Protein AF-A0A2W4EA64-F1 (afdb_monomer_lite)

Sequence (191 aa):
MKIAPAFAASLAVLCLIFSVATSPVVAGDKAIEGYPLTTTIWPLAPIPTCWDMQVQAFNGYAAQREIVRKAVAETWEAASLIRFAGWGACTGKKNEGLTIVVNSDGPATYGLGTQLRNLSPGMRLNFEFTKWSESCQQTKDECIRKIAVHEFGHALGFAHEQNRATPLREHATTIRTRNASMAIYMSARGI

Structure (mmCIF, N/CA/C/O backbone):
data_AF-A0A2W4EA64-F1
#
_entry.id   AF-A0A2W4EA64-F1
#
loop_
_atom_site.group_PDB
_atom_site.id
_atom_site.type_symbol
_atom_site.label_atom_id
_atom_site.label_alt_id
_atom_site.label_comp_id
_atom_site.label_asym_id
_atom_site.label_entity_id
_atom_site.label_seq_id
_atom_site.pdbx_PDB_ins_code
_atom_site.Cartn_x
_atom_site.Cartn_y
_atom_site.Cartn_z
_atom_site.occupancy
_atom_site.B_iso_or_equiv
_atom_site.auth_seq_id
_atom_site.auth_comp_id
_atom_site.auth_asym_id
_atom_site.auth_atom_id
_atom_site.pdbx_PDB_model_num
ATOM 1 N N . MET A 1 1 ? -18.917 -23.403 -90.291 1.00 38.16 1 MET A N 1
ATOM 2 C CA . MET A 1 1 ? -17.811 -23.466 -91.270 1.00 38.16 1 MET A CA 1
ATOM 3 C C . MET A 1 1 ? -16.616 -22.738 -90.671 1.00 38.16 1 MET A C 1
ATOM 5 O O . MET A 1 1 ? -16.826 -21.708 -90.050 1.00 38.16 1 MET A O 1
ATOM 9 N N . LYS A 1 2 ? -15.436 -23.369 -90.768 1.00 42.56 2 LYS A N 1
ATOM 10 C CA . LYS A 1 2 ? -14.076 -22.967 -90.336 1.00 42.56 2 LYS A CA 1
ATOM 11 C C . LYS A 1 2 ? -13.833 -21.447 -90.532 1.00 42.56 2 LYS A C 1
ATOM 13 O O . LYS A 1 2 ? -14.443 -20.887 -91.431 1.00 42.56 2 LYS A O 1
ATOM 18 N N . ILE A 1 3 ? -12.967 -20.715 -89.823 1.00 39.75 3 ILE A N 1
ATOM 19 C CA . ILE A 1 3 ? -11.536 -20.933 -89.533 1.00 39.75 3 ILE A CA 1
ATOM 20 C C . ILE A 1 3 ? -11.091 -19.816 -88.544 1.00 39.75 3 ILE A C 1
ATOM 22 O O . ILE A 1 3 ? -11.458 -18.662 -88.744 1.00 39.75 3 ILE A O 1
ATOM 26 N N . ALA A 1 4 ? -10.295 -20.133 -87.516 1.00 44.81 4 ALA A N 1
ATOM 27 C CA . ALA A 1 4 ? -9.303 -19.201 -86.927 1.00 44.81 4 ALA A CA 1
ATOM 28 C C . ALA A 1 4 ? -8.015 -19.248 -87.803 1.00 44.81 4 ALA A C 1
ATOM 30 O O . ALA A 1 4 ? -8.011 -20.098 -88.700 1.00 44.81 4 ALA A O 1
ATOM 31 N N . PRO A 1 5 ? -6.902 -18.495 -87.592 1.00 60.66 5 PRO A N 1
ATOM 32 C CA . PRO A 1 5 ? -6.495 -17.640 -86.454 1.00 60.66 5 PRO A CA 1
ATOM 33 C C . PRO A 1 5 ? -5.734 -16.341 -86.867 1.00 60.66 5 PRO A C 1
ATOM 35 O O . PRO A 1 5 ? -5.545 -16.096 -88.051 1.00 60.66 5 PRO A O 1
ATOM 38 N N . ALA A 1 6 ? -5.243 -15.534 -85.912 1.00 43.69 6 ALA A N 1
ATOM 39 C CA . ALA A 1 6 ? -3.880 -14.957 -85.941 1.00 43.69 6 ALA A CA 1
ATOM 40 C C . ALA A 1 6 ? -3.585 -14.077 -84.709 1.00 43.69 6 ALA A C 1
ATOM 42 O O . ALA A 1 6 ? -4.410 -13.292 -84.255 1.00 43.69 6 ALA A O 1
ATOM 43 N N . PHE A 1 7 ? -2.368 -14.253 -84.201 1.00 50.44 7 PHE A N 1
ATOM 44 C CA . PHE A 1 7 ? -1.727 -13.614 -83.055 1.00 50.44 7 PHE A CA 1
ATOM 45 C C . PHE A 1 7 ? -1.247 -12.180 -83.349 1.00 50.44 7 PHE A C 1
ATOM 47 O O . PHE A 1 7 ? -0.748 -11.929 -84.440 1.00 50.44 7 PHE A O 1
ATOM 54 N N . ALA A 1 8 ? -1.255 -11.306 -82.335 1.00 46.94 8 ALA A N 1
ATOM 55 C CA . ALA A 1 8 ? -0.273 -10.224 -82.132 1.00 46.94 8 ALA A CA 1
ATOM 56 C C . ALA A 1 8 ? -0.422 -9.707 -80.682 1.00 46.94 8 ALA A C 1
ATOM 58 O O . ALA A 1 8 ? -1.484 -9.238 -80.296 1.00 46.94 8 ALA A O 1
ATOM 59 N N . ALA A 1 9 ? 0.492 -10.059 -79.778 1.00 45.94 9 ALA A N 1
ATOM 60 C CA . ALA A 1 9 ? 1.698 -9.299 -79.424 1.00 45.94 9 ALA A CA 1
ATOM 61 C C . ALA A 1 9 ? 1.457 -8.273 -78.294 1.00 45.94 9 ALA A C 1
ATOM 63 O O . ALA A 1 9 ? 0.908 -7.197 -78.494 1.00 45.94 9 ALA A O 1
ATOM 64 N N . SER A 1 10 ? 1.900 -8.678 -77.099 1.00 52.28 10 SER A N 1
ATOM 65 C CA . SER A 1 10 ? 2.361 -7.889 -75.951 1.00 52.28 10 SER A CA 1
ATOM 66 C C . SER A 1 10 ? 2.469 -6.371 -76.114 1.00 52.28 10 SER A C 1
ATOM 68 O O . SER A 1 10 ? 3.261 -5.890 -76.918 1.00 52.28 10 SER A O 1
ATOM 70 N N . LEU A 1 11 ? 1.889 -5.648 -75.152 1.00 49.03 11 LEU A N 1
ATOM 71 C CA . LEU A 1 11 ? 2.598 -4.566 -74.469 1.00 49.03 11 LEU A CA 1
ATOM 72 C C . LEU A 1 11 ? 2.116 -4.501 -73.011 1.00 49.03 11 LEU A C 1
ATOM 74 O O . LEU A 1 11 ? 1.078 -3.927 -72.691 1.00 49.03 11 LEU A O 1
ATOM 78 N N . ALA A 1 12 ? 2.859 -5.157 -72.119 1.00 49.28 12 ALA A N 1
ATOM 79 C CA . ALA A 1 12 ? 2.704 -4.962 -70.687 1.00 49.28 12 ALA A CA 1
ATOM 80 C C . ALA A 1 12 ? 3.161 -3.535 -70.358 1.00 49.28 12 ALA A C 1
ATOM 82 O O . ALA A 1 12 ? 4.348 -3.220 -70.439 1.00 49.28 12 ALA A O 1
ATOM 83 N N . VAL A 1 13 ? 2.217 -2.662 -70.011 1.00 55.44 13 VAL A N 1
ATOM 84 C CA . VAL A 1 13 ? 2.530 -1.359 -69.423 1.00 55.44 13 VAL A CA 1
ATOM 85 C C . VAL A 1 13 ? 3.020 -1.622 -68.003 1.00 55.44 13 VAL A C 1
ATOM 87 O O . VAL A 1 13 ? 2.240 -1.840 -67.078 1.00 55.44 13 VAL A O 1
ATOM 90 N N . LEU A 1 14 ? 4.344 -1.653 -67.853 1.00 51.78 14 LEU A N 1
ATOM 91 C CA . LEU A 1 14 ? 5.035 -1.656 -66.573 1.00 51.78 14 LEU A CA 1
ATOM 92 C C . LEU A 1 14 ? 4.837 -0.276 -65.928 1.00 51.78 14 LEU A C 1
ATOM 94 O O . LEU A 1 14 ? 5.661 0.624 -66.075 1.00 51.78 14 LEU A O 1
ATOM 98 N N . CYS A 1 15 ? 3.711 -0.081 -65.245 1.00 47.22 15 CYS A N 1
ATOM 99 C CA . CYS A 1 15 ? 3.539 1.073 -64.378 1.00 47.22 15 CYS A CA 1
ATOM 100 C C . CYS A 1 15 ? 4.398 0.823 -63.132 1.00 47.22 15 CYS A C 1
ATOM 102 O O . CYS A 1 15 ? 3.997 0.093 -62.226 1.00 47.22 15 CYS A O 1
ATOM 104 N N . LEU A 1 16 ? 5.615 1.376 -63.126 1.00 49.91 16 LEU A N 1
ATOM 105 C CA . LEU A 1 16 ? 6.473 1.468 -61.948 1.00 49.91 16 LEU A CA 1
ATOM 106 C C . LEU A 1 16 ? 5.746 2.301 -60.887 1.00 49.91 16 LEU A C 1
ATOM 108 O O . LEU A 1 16 ? 5.900 3.517 -60.799 1.00 49.91 16 LEU A O 1
ATOM 112 N N . ILE A 1 17 ? 4.932 1.633 -60.077 1.00 58.31 17 ILE A N 1
ATOM 113 C CA . ILE A 1 17 ? 4.555 2.123 -58.761 1.00 58.31 17 ILE A CA 1
ATOM 114 C C . ILE A 1 17 ? 5.846 2.216 -57.947 1.00 58.31 17 ILE A C 1
ATOM 116 O O . ILE A 1 17 ? 6.344 1.221 -57.422 1.00 58.31 17 ILE A O 1
ATOM 120 N N . PHE A 1 18 ? 6.416 3.420 -57.865 1.00 49.09 18 PHE A N 1
ATOM 121 C CA . PHE A 1 18 ? 7.337 3.767 -56.790 1.00 49.09 18 PHE A CA 1
ATOM 122 C C . PHE A 1 18 ? 6.552 3.641 -55.486 1.00 49.09 18 PHE A C 1
ATOM 124 O O . PHE A 1 18 ? 5.891 4.573 -55.032 1.00 49.09 18 PHE A O 1
ATOM 131 N N . SER A 1 1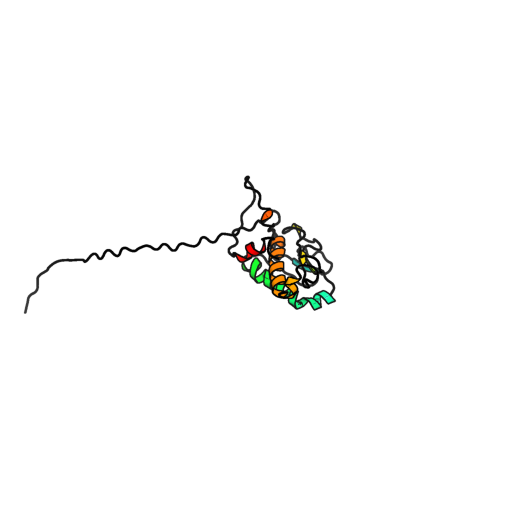9 ? 6.584 2.444 -54.907 1.00 53.75 19 SER A N 1
ATOM 132 C CA . SER A 1 19 ? 6.176 2.217 -53.535 1.00 53.75 19 SER A CA 1
ATOM 133 C C . SER A 1 19 ? 7.173 2.978 -52.673 1.00 53.75 19 SER A C 1
ATOM 135 O O . SER A 1 19 ? 8.246 2.468 -52.353 1.00 53.75 19 SER A O 1
ATOM 137 N N . VAL A 1 20 ? 6.854 4.227 -52.328 1.00 56.50 20 VAL A N 1
ATOM 138 C CA . VAL A 1 20 ? 7.488 4.877 -51.185 1.00 56.50 20 VAL A CA 1
ATOM 139 C C . VAL A 1 20 ? 7.084 4.026 -49.993 1.00 56.50 20 VAL A C 1
ATOM 141 O O . VAL A 1 20 ? 5.971 4.128 -49.485 1.00 56.50 20 VAL A O 1
ATOM 144 N N . ALA A 1 21 ? 7.965 3.107 -49.607 1.00 56.28 21 ALA A N 1
ATOM 145 C CA . ALA A 1 21 ? 7.867 2.417 -48.342 1.00 56.28 21 ALA A CA 1
ATOM 146 C C . ALA A 1 21 ? 8.021 3.488 -47.261 1.00 56.28 21 ALA A C 1
ATOM 148 O O . ALA A 1 21 ? 9.126 3.823 -46.839 1.00 56.28 21 ALA A O 1
ATOM 149 N N . THR A 1 22 ? 6.904 4.072 -46.834 1.00 56.94 22 THR A N 1
ATOM 150 C CA . THR A 1 22 ? 6.845 4.737 -45.544 1.00 56.94 22 THR A CA 1
ATOM 151 C C . THR A 1 22 ? 6.976 3.626 -44.518 1.00 56.94 22 THR A C 1
ATOM 153 O O . THR A 1 22 ? 5.987 3.010 -44.120 1.00 56.94 22 THR A O 1
ATOM 156 N N . SER A 1 23 ? 8.213 3.307 -44.142 1.00 58.19 23 SER A N 1
ATOM 157 C CA . SER A 1 23 ? 8.457 2.532 -42.936 1.00 58.19 23 SER A CA 1
ATOM 158 C C . SER A 1 23 ? 7.702 3.238 -41.813 1.00 58.19 23 SER A C 1
ATOM 160 O O . SER A 1 23 ? 7.928 4.439 -41.621 1.00 58.19 23 SER A O 1
ATOM 162 N N . PRO A 1 24 ? 6.793 2.568 -41.086 1.00 51.06 24 PRO A N 1
ATOM 163 C CA . PRO A 1 24 ? 6.289 3.155 -39.866 1.00 51.06 24 PRO A CA 1
ATOM 164 C C . PRO A 1 24 ? 7.516 3.391 -38.989 1.00 51.06 24 PRO A C 1
ATOM 166 O O . PRO A 1 24 ? 8.241 2.453 -38.650 1.00 51.06 24 PRO A O 1
ATOM 169 N N . VAL A 1 25 ? 7.788 4.656 -38.671 1.00 49.72 25 VAL A N 1
ATOM 170 C CA . VAL A 1 25 ? 8.651 4.986 -37.544 1.00 49.72 25 VAL A CA 1
ATOM 171 C C . VAL A 1 25 ? 7.914 4.414 -36.344 1.00 49.72 25 VAL A C 1
ATOM 173 O O . VAL A 1 25 ? 6.981 5.023 -35.827 1.00 49.72 25 VAL A O 1
ATOM 176 N N . VAL A 1 26 ? 8.270 3.188 -35.959 1.00 50.09 26 VAL A N 1
ATOM 177 C CA . VAL A 1 26 ? 7.932 2.658 -34.647 1.00 50.09 26 VAL A CA 1
ATOM 178 C C . VAL A 1 26 ? 8.610 3.627 -33.699 1.00 50.09 26 VAL A C 1
ATOM 180 O O . VAL A 1 26 ? 9.834 3.610 -33.563 1.00 50.09 26 VAL A O 1
ATOM 183 N N . ALA A 1 27 ? 7.826 4.553 -33.144 1.00 45.66 27 ALA A N 1
ATOM 184 C CA . ALA A 1 27 ? 8.251 5.360 -32.024 1.00 45.66 27 ALA A CA 1
ATOM 185 C C . ALA A 1 27 ? 8.786 4.362 -31.003 1.00 45.66 27 ALA A C 1
ATOM 187 O O . ALA A 1 27 ? 8.039 3.533 -30.486 1.00 45.66 27 ALA A O 1
ATOM 188 N N . GLY A 1 28 ? 10.107 4.341 -30.835 1.00 35.72 28 GLY A N 1
ATOM 189 C CA . GLY A 1 28 ? 10.726 3.487 -29.849 1.00 35.72 28 GLY A CA 1
ATOM 190 C C . GLY A 1 28 ? 10.153 3.914 -28.516 1.00 35.72 28 GLY A C 1
ATOM 191 O O . GLY A 1 28 ? 10.457 5.018 -28.059 1.00 35.72 28 GLY A O 1
ATOM 192 N N . ASP A 1 29 ? 9.313 3.065 -27.927 1.00 41.12 29 ASP A N 1
ATOM 193 C CA . ASP A 1 29 ? 8.952 3.177 -26.527 1.00 41.12 29 ASP A CA 1
ATOM 194 C C . ASP A 1 29 ? 10.267 3.376 -25.782 1.00 41.12 29 ASP A C 1
ATOM 196 O O . ASP A 1 29 ? 11.138 2.496 -25.765 1.00 41.12 29 ASP A O 1
ATOM 200 N N . LYS A 1 30 ? 10.456 4.573 -25.224 1.00 37.56 30 LYS A N 1
ATOM 201 C CA . LYS A 1 30 ? 11.470 4.795 -24.205 1.00 37.56 30 LYS A CA 1
ATOM 202 C C . LYS A 1 30 ? 11.085 3.824 -23.100 1.00 37.56 30 LYS A C 1
ATOM 204 O O . LYS A 1 30 ? 10.180 4.111 -22.324 1.00 37.56 30 LYS A O 1
ATOM 209 N N . ALA A 1 31 ? 11.702 2.645 -23.092 1.00 37.97 31 ALA A N 1
ATOM 210 C CA . ALA A 1 31 ? 11.589 1.715 -21.990 1.00 37.97 31 ALA A CA 1
ATOM 211 C C . ALA A 1 31 ? 12.082 2.488 -20.771 1.00 37.97 31 ALA A C 1
ATOM 213 O O . ALA A 1 31 ? 13.274 2.762 -20.647 1.00 37.97 31 ALA A O 1
ATOM 214 N N . ILE A 1 32 ? 11.149 2.948 -19.945 1.00 48.78 32 ILE A N 1
ATOM 215 C CA . ILE A 1 32 ? 11.499 3.523 -18.662 1.00 48.78 32 ILE A CA 1
ATOM 216 C C . ILE A 1 32 ? 11.776 2.302 -17.784 1.00 48.78 32 ILE A C 1
ATOM 218 O O . ILE A 1 32 ? 10.881 1.525 -17.434 1.00 48.78 32 ILE A O 1
ATOM 222 N N . GLU A 1 33 ? 13.063 2.037 -17.605 1.00 53.38 33 GLU A N 1
ATOM 223 C CA . GLU A 1 33 ? 13.572 0.890 -16.867 1.00 53.38 33 GLU A CA 1
ATOM 224 C C . GLU A 1 33 ? 13.279 1.092 -15.377 1.00 53.38 33 GLU A C 1
ATOM 226 O O . GLU A 1 33 ? 13.449 2.188 -14.859 1.00 53.38 33 GLU A O 1
ATOM 231 N N . GLY A 1 34 ? 12.798 0.054 -14.692 1.00 58.38 34 GLY A N 1
ATOM 232 C CA . GLY A 1 34 ? 12.778 0.044 -13.228 1.00 58.38 34 GLY A CA 1
ATOM 233 C C . GLY A 1 34 ? 14.092 -0.533 -12.701 1.00 58.38 34 GLY A C 1
ATOM 234 O O . GLY A 1 34 ? 14.686 -1.382 -13.370 1.00 58.38 34 GLY A O 1
ATOM 235 N N . TYR A 1 35 ? 14.528 -0.120 -11.506 1.00 68.62 35 TYR A N 1
ATOM 236 C CA . TYR A 1 35 ? 15.767 -0.601 -10.879 1.00 68.62 35 TYR A CA 1
ATOM 237 C C . TYR A 1 35 ? 15.488 -1.583 -9.722 1.00 68.62 35 TYR A C 1
ATOM 239 O O . TYR A 1 35 ? 15.466 -1.174 -8.558 1.00 68.62 35 TYR A O 1
ATOM 247 N N . PRO A 1 36 ? 15.218 -2.874 -10.004 1.00 74.38 36 PRO A N 1
ATOM 248 C CA . PRO A 1 36 ? 14.973 -3.863 -8.965 1.00 74.38 36 PRO A CA 1
ATOM 249 C C . PRO A 1 36 ? 16.277 -4.300 -8.289 1.00 74.38 36 PRO A C 1
ATOM 251 O O . PRO A 1 36 ? 17.233 -4.715 -8.948 1.00 74.38 36 PRO A O 1
ATOM 254 N N . LEU A 1 37 ? 16.293 -4.307 -6.957 1.00 76.00 37 LEU A N 1
ATOM 255 C CA . LEU A 1 37 ? 17.309 -4.998 -6.175 1.00 76.00 37 LEU A CA 1
ATOM 256 C C . LEU A 1 37 ? 17.009 -6.503 -6.197 1.00 76.00 37 LEU A C 1
ATOM 258 O O . LEU A 1 37 ? 16.242 -7.023 -5.383 1.00 76.00 37 LEU A O 1
ATOM 262 N N . THR A 1 38 ? 17.616 -7.207 -7.152 1.00 77.38 38 THR A N 1
ATOM 263 C CA . THR A 1 38 ? 17.322 -8.616 -7.467 1.00 77.38 38 THR A CA 1
ATOM 264 C C . THR A 1 38 ? 17.519 -9.581 -6.295 1.00 77.38 38 THR A C 1
ATOM 266 O O . THR A 1 38 ? 16.870 -10.623 -6.247 1.00 77.38 38 THR A O 1
ATOM 269 N N . THR A 1 39 ? 18.347 -9.226 -5.309 1.00 81.00 39 THR A N 1
ATOM 270 C CA . THR A 1 39 ? 18.578 -10.017 -4.087 1.00 81.00 39 THR A CA 1
ATOM 271 C C . THR A 1 39 ? 17.418 -9.972 -3.092 1.00 81.00 39 THR A C 1
ATOM 273 O O . THR A 1 39 ? 17.395 -10.752 -2.144 1.00 81.00 39 THR A O 1
ATOM 276 N N . THR A 1 40 ? 16.447 -9.080 -3.298 1.00 85.56 40 THR A N 1
ATOM 277 C CA . THR A 1 40 ? 15.304 -8.878 -2.393 1.00 85.56 40 THR A CA 1
ATOM 278 C C . THR A 1 40 ? 13.972 -9.305 -2.998 1.00 85.56 40 THR A C 1
ATOM 280 O O . THR A 1 40 ? 12.918 -9.030 -2.436 1.00 85.56 40 THR A O 1
ATOM 283 N N . ILE A 1 41 ? 13.975 -9.991 -4.139 1.00 87.88 41 ILE A N 1
ATOM 284 C CA . ILE A 1 41 ? 12.732 -10.426 -4.783 1.00 87.88 41 ILE A CA 1
ATOM 285 C C . ILE A 1 41 ? 12.008 -11.442 -3.891 1.00 87.88 41 ILE A C 1
ATOM 287 O O . ILE A 1 41 ? 12.615 -12.363 -3.342 1.00 87.88 41 ILE A O 1
ATOM 291 N N . TRP A 1 42 ? 10.690 -11.287 -3.758 1.00 90.38 42 TRP A N 1
ATOM 292 C CA . TRP A 1 42 ? 9.858 -12.236 -3.026 1.00 90.38 42 TRP A CA 1
ATOM 293 C C . TRP A 1 42 ? 9.883 -13.617 -3.694 1.00 90.38 42 TRP A C 1
ATOM 295 O O . TRP A 1 42 ? 9.506 -13.730 -4.860 1.00 90.38 42 TRP A O 1
ATOM 305 N N . PRO A 1 43 ? 10.277 -14.683 -2.972 1.00 85.00 43 PRO A N 1
ATOM 306 C CA . PRO A 1 43 ? 10.354 -16.026 -3.545 1.00 85.00 43 PRO A CA 1
ATOM 307 C C . PRO A 1 43 ? 8.982 -16.708 -3.668 1.00 85.00 43 PRO A C 1
ATOM 309 O O . PRO A 1 43 ? 8.865 -17.730 -4.337 1.00 85.00 43 PRO A O 1
ATOM 312 N N . LEU A 1 44 ? 7.956 -16.183 -2.989 1.00 69.62 44 LEU A N 1
ATOM 313 C CA . LEU A 1 44 ? 6.632 -16.789 -2.854 1.00 69.62 44 LEU A CA 1
ATOM 314 C C . LEU A 1 44 ? 5.541 -15.751 -3.135 1.00 69.62 44 LEU A C 1
ATOM 316 O O . LEU A 1 44 ? 5.623 -14.615 -2.668 1.00 69.62 44 LEU A O 1
ATOM 320 N N . ALA A 1 45 ? 4.504 -16.187 -3.850 1.00 76.38 45 ALA A N 1
ATOM 321 C CA . ALA A 1 45 ? 3.239 -15.484 -4.015 1.00 76.38 45 ALA A CA 1
ATOM 322 C C . ALA A 1 45 ? 2.088 -16.409 -3.561 1.00 76.38 45 ALA A C 1
ATOM 324 O O . ALA A 1 45 ? 2.146 -17.612 -3.825 1.00 76.38 45 ALA A O 1
ATOM 325 N N . PRO A 1 46 ? 1.042 -15.877 -2.905 1.00 92.25 46 PRO A N 1
ATOM 326 C CA . PRO A 1 46 ? 0.836 -14.460 -2.617 1.00 92.25 46 PRO A CA 1
ATOM 327 C C . PRO A 1 46 ? 1.707 -13.942 -1.458 1.00 92.25 46 PRO A C 1
ATOM 329 O O . PRO A 1 46 ? 1.968 -14.665 -0.502 1.00 92.25 46 PRO A O 1
ATOM 332 N N . ILE A 1 47 ? 2.124 -12.677 -1.534 1.00 95.88 47 ILE A N 1
ATOM 333 C CA . ILE A 1 47 ? 2.791 -11.945 -0.451 1.00 95.88 47 ILE A CA 1
ATOM 334 C C . ILE A 1 47 ? 1.719 -11.591 0.592 1.00 95.88 47 ILE A C 1
ATOM 336 O O . ILE A 1 47 ? 0.786 -10.838 0.274 1.00 95.88 47 ILE A O 1
ATOM 340 N N . PRO A 1 48 ? 1.799 -12.109 1.831 1.00 96.06 48 PRO A N 1
ATOM 341 C CA . PRO A 1 48 ? 0.853 -11.736 2.874 1.00 96.06 48 PRO A CA 1
ATOM 342 C C . PRO A 1 48 ? 0.915 -10.234 3.150 1.00 96.06 48 PRO A C 1
ATOM 344 O O . PRO A 1 48 ? 1.991 -9.651 3.216 1.00 96.06 48 PRO A O 1
ATOM 347 N N . THR A 1 49 ? -0.238 -9.598 3.293 1.00 96.81 49 THR A N 1
ATOM 348 C CA . THR A 1 49 ? -0.373 -8.156 3.498 1.00 96.81 49 THR A CA 1
ATOM 349 C C . THR A 1 49 ? -1.468 -7.896 4.512 1.00 96.81 49 THR A C 1
ATOM 351 O O . THR A 1 49 ? -2.557 -8.463 4.409 1.00 96.81 49 THR A O 1
ATOM 354 N N . CYS A 1 50 ? -1.203 -7.037 5.489 1.00 97.56 50 CYS A N 1
ATOM 355 C CA . CYS A 1 50 ? -2.211 -6.626 6.458 1.00 97.56 50 CYS A CA 1
ATOM 356 C C . CYS A 1 50 ? -2.038 -5.168 6.881 1.00 97.56 50 CYS A C 1
ATOM 358 O O . CYS A 1 50 ? -0.983 -4.560 6.692 1.00 97.56 50 CYS A O 1
ATOM 360 N N . TRP A 1 51 ? -3.104 -4.628 7.463 1.00 97.88 51 TRP A N 1
ATOM 361 C CA . TRP A 1 51 ? -3.177 -3.267 7.973 1.00 97.88 51 TRP A CA 1
ATOM 362 C C . TRP A 1 51 ? -2.982 -3.257 9.487 1.00 97.88 51 TRP A C 1
ATOM 364 O O . TRP A 1 51 ? -3.786 -3.838 10.219 1.00 97.88 51 TRP A O 1
ATOM 374 N N . ASP A 1 52 ? -1.933 -2.591 9.952 1.00 96.31 52 ASP A N 1
ATOM 375 C CA . ASP A 1 52 ? -1.660 -2.382 11.371 1.00 96.31 52 ASP A CA 1
ATOM 376 C C . ASP A 1 52 ? -2.215 -1.017 11.788 1.00 96.31 52 ASP A C 1
ATOM 378 O O . ASP A 1 52 ? -1.599 0.036 11.617 1.00 96.31 52 ASP A O 1
ATOM 382 N N . MET A 1 53 ? -3.474 -1.029 12.221 1.00 94.94 53 MET A N 1
ATOM 383 C CA . MET A 1 53 ? -4.214 0.155 12.646 1.00 94.94 53 MET A CA 1
ATOM 384 C C . MET A 1 53 ? -5.339 -0.235 13.606 1.00 94.94 53 MET A C 1
ATOM 386 O O . MET A 1 53 ? -5.827 -1.367 13.597 1.00 94.94 53 MET A O 1
ATOM 390 N N . GLN A 1 54 ? -5.787 0.722 14.418 1.00 95.38 54 GLN A N 1
ATOM 391 C CA . GLN A 1 54 ? -6.920 0.523 15.323 1.00 95.38 54 GLN A CA 1
ATOM 392 C C . GLN A 1 54 ? -8.205 0.196 14.550 1.00 95.38 54 GLN A C 1
ATOM 394 O O . GLN A 1 54 ? -8.414 0.694 13.444 1.00 95.38 54 GLN A O 1
ATOM 399 N N . VAL A 1 55 ? -9.101 -0.593 15.154 1.00 94.62 55 VAL A N 1
ATOM 400 C CA . VAL A 1 55 ? -10.345 -1.075 14.519 1.00 94.62 55 VAL A CA 1
ATOM 401 C C . VAL A 1 55 ? -11.208 0.073 13.987 1.00 94.62 55 VAL A C 1
ATOM 403 O O . VAL A 1 55 ? -11.778 -0.033 12.906 1.00 94.62 55 VAL A O 1
ATOM 406 N N . GLN A 1 56 ? -11.279 1.191 14.708 1.00 96.75 56 GLN A N 1
ATOM 407 C CA . GLN A 1 56 ? -12.035 2.373 14.296 1.00 96.75 56 GLN A CA 1
ATOM 408 C C . GLN A 1 56 ? -11.465 2.976 13.007 1.00 96.75 56 GLN A C 1
ATOM 410 O O . GLN A 1 56 ? -12.219 3.224 12.069 1.00 96.75 56 GLN A O 1
ATOM 415 N N . ALA A 1 57 ? -10.142 3.148 12.929 1.00 96.50 57 ALA A N 1
ATOM 416 C CA . ALA A 1 57 ? -9.464 3.627 11.725 1.00 96.50 57 ALA A CA 1
ATOM 417 C C . ALA A 1 57 ? -9.585 2.613 10.576 1.00 96.50 57 ALA A C 1
ATOM 419 O O . ALA A 1 57 ? -9.871 2.991 9.440 1.00 96.50 57 ALA A O 1
ATOM 420 N N . PHE A 1 58 ? -9.459 1.315 10.873 1.00 97.50 58 PHE A N 1
ATOM 421 C CA . PHE A 1 58 ? -9.700 0.255 9.900 1.00 97.50 58 PHE A CA 1
ATOM 422 C C . PHE A 1 58 ? -11.121 0.335 9.337 1.00 97.50 58 PHE A C 1
ATOM 424 O O . PHE A 1 58 ? -11.320 0.256 8.134 1.00 97.50 58 PHE A O 1
ATOM 431 N N . ASN A 1 59 ? -12.146 0.563 10.141 1.00 97.31 59 ASN A N 1
ATOM 432 C CA . ASN A 1 59 ? -13.494 0.688 9.589 1.00 97.31 59 ASN A CA 1
ATOM 433 C C . ASN A 1 59 ? -13.681 2.014 8.831 1.00 97.31 59 ASN A C 1
ATOM 435 O O . ASN A 1 59 ? -14.238 2.011 7.735 1.00 97.31 59 ASN A O 1
ATOM 439 N N . GLY A 1 60 ? -13.145 3.121 9.354 1.00 97.94 60 GLY A N 1
ATOM 440 C CA . GLY A 1 60 ? -13.261 4.452 8.750 1.00 97.94 60 GLY A CA 1
ATOM 441 C C . GLY A 1 60 ? -12.573 4.595 7.388 1.00 97.94 60 GLY A C 1
ATOM 442 O O . GLY A 1 60 ? -13.089 5.289 6.520 1.00 97.94 60 GLY A O 1
ATOM 443 N N . TYR A 1 61 ? -11.459 3.893 7.163 1.00 98.31 61 TYR A N 1
ATOM 444 C CA . TYR A 1 61 ? -10.673 4.000 5.926 1.00 98.31 61 TYR A CA 1
ATOM 445 C C . TYR A 1 61 ? -11.007 2.964 4.845 1.00 98.31 61 TYR A C 1
ATOM 447 O O . TYR A 1 61 ? -10.165 2.661 3.994 1.00 98.31 61 TYR A O 1
ATOM 455 N N . ALA A 1 62 ? -12.180 2.323 4.915 1.00 98.44 62 ALA A N 1
ATOM 456 C CA . ALA A 1 62 ? -12.503 1.176 4.059 1.00 98.44 62 ALA A CA 1
ATOM 457 C C . ALA A 1 62 ? -12.399 1.498 2.561 1.00 98.44 62 ALA A C 1
ATOM 459 O O . ALA A 1 62 ? -11.821 0.715 1.806 1.00 98.44 62 ALA A O 1
ATOM 460 N N . ALA A 1 63 ? -12.877 2.675 2.149 1.00 98.50 63 ALA A N 1
ATOM 461 C CA . ALA A 1 63 ? -12.800 3.127 0.764 1.00 98.50 63 ALA A CA 1
ATOM 462 C C . ALA A 1 63 ? -11.346 3.338 0.305 1.00 98.50 63 ALA A C 1
ATOM 464 O O . ALA A 1 63 ? -10.949 2.847 -0.748 1.00 98.50 63 ALA A O 1
ATOM 465 N N . GLN A 1 64 ? -10.523 3.995 1.121 1.00 98.69 64 GLN A N 1
ATOM 466 C CA . GLN A 1 64 ? -9.130 4.307 0.805 1.00 98.69 64 GLN A CA 1
ATOM 467 C C . GLN A 1 64 ? -8.274 3.044 0.705 1.00 98.69 64 GLN A C 1
ATOM 469 O O . GLN A 1 64 ? -7.479 2.905 -0.223 1.00 98.69 64 GLN A O 1
ATOM 474 N N . ARG A 1 65 ? -8.472 2.073 1.604 1.00 98.62 65 ARG A N 1
ATOM 475 C CA . ARG A 1 65 ? -7.789 0.773 1.502 1.00 98.62 65 ARG A CA 1
ATOM 476 C C . ARG A 1 65 ? -8.180 0.013 0.241 1.00 98.62 65 ARG A C 1
ATOM 478 O O . ARG A 1 65 ? -7.327 -0.643 -0.352 1.00 98.62 65 ARG A O 1
ATOM 485 N N . GLU A 1 66 ? -9.436 0.113 -0.186 1.00 98.62 66 GLU A N 1
ATOM 486 C CA . GLU A 1 66 ? -9.875 -0.498 -1.440 1.00 98.62 66 GLU A CA 1
ATOM 487 C C . GLU A 1 66 ? -9.256 0.196 -2.663 1.00 98.62 66 GLU A C 1
ATOM 489 O O . GLU A 1 66 ? -8.877 -0.488 -3.613 1.00 98.62 66 GLU A O 1
ATOM 494 N N . ILE A 1 67 ? -9.064 1.521 -2.628 1.00 98.69 67 ILE A N 1
ATOM 495 C CA . ILE A 1 67 ? -8.305 2.247 -3.661 1.00 98.69 67 ILE A CA 1
ATOM 496 C C . ILE A 1 67 ? -6.874 1.709 -3.742 1.00 98.69 67 ILE A C 1
ATOM 498 O O . ILE A 1 67 ? -6.419 1.385 -4.837 1.00 98.69 67 ILE A O 1
ATOM 502 N N . VAL A 1 68 ? -6.188 1.549 -2.604 1.00 98.69 68 VAL A N 1
ATOM 503 C CA . VAL A 1 68 ? -4.834 0.964 -2.555 1.00 98.69 68 VAL A CA 1
ATOM 504 C C . VAL A 1 68 ? -4.830 -0.439 -3.166 1.00 98.69 68 VAL A C 1
ATOM 506 O O . VAL A 1 68 ? -4.042 -0.712 -4.071 1.00 98.69 68 VAL A O 1
ATOM 509 N N . ARG A 1 69 ? -5.743 -1.316 -2.728 1.00 98.69 69 ARG A N 1
ATOM 510 C CA . ARG A 1 69 ? -5.845 -2.694 -3.227 1.00 98.69 69 ARG A CA 1
ATOM 511 C C . ARG A 1 69 ? -6.052 -2.736 -4.744 1.00 98.69 69 ARG A C 1
ATOM 513 O O . ARG A 1 69 ? -5.370 -3.489 -5.436 1.00 98.69 69 ARG A O 1
ATOM 520 N N . LYS A 1 70 ? -6.970 -1.919 -5.272 1.00 98.38 70 LYS A N 1
ATOM 521 C CA . LYS A 1 70 ? -7.237 -1.822 -6.716 1.00 98.38 70 LYS A CA 1
ATOM 522 C C . LYS A 1 70 ? -6.053 -1.257 -7.485 1.00 98.38 70 LYS A C 1
ATOM 524 O O . LYS A 1 70 ? -5.707 -1.802 -8.525 1.00 98.38 70 LYS A O 1
ATOM 529 N N . ALA A 1 71 ? -5.411 -0.209 -6.972 1.00 97.38 71 ALA A N 1
ATOM 530 C CA . ALA A 1 71 ? -4.248 0.399 -7.606 1.00 97.38 71 ALA A CA 1
ATOM 531 C C . ALA A 1 71 ? -3.125 -0.628 -7.797 1.00 97.38 71 ALA A C 1
ATOM 533 O O . ALA A 1 71 ? -2.557 -0.724 -8.883 1.00 97.38 71 ALA A O 1
ATOM 534 N N . VAL A 1 72 ? -2.855 -1.443 -6.773 1.00 97.25 72 VAL A N 1
ATOM 535 C CA . VAL A 1 72 ? -1.874 -2.536 -6.831 1.00 97.25 72 VAL A CA 1
ATOM 536 C C . VAL A 1 72 ? -2.301 -3.618 -7.828 1.00 97.25 72 VAL A C 1
ATOM 538 O O . VAL A 1 72 ? -1.490 -4.032 -8.660 1.00 97.25 72 VAL A O 1
ATOM 541 N N . ALA A 1 73 ? -3.574 -4.022 -7.802 1.00 96.88 73 ALA A N 1
ATOM 542 C CA . ALA A 1 73 ? -4.108 -5.034 -8.709 1.00 96.88 73 ALA A CA 1
ATOM 543 C C . ALA A 1 73 ? -4.028 -4.616 -10.187 1.00 96.88 73 ALA A C 1
ATOM 545 O O . ALA A 1 73 ? -3.575 -5.378 -11.036 1.00 96.88 73 ALA A O 1
ATOM 546 N N . GLU A 1 74 ? -4.422 -3.382 -10.497 1.00 95.31 74 GLU A N 1
ATOM 547 C CA . GLU A 1 74 ? -4.479 -2.832 -11.857 1.00 95.31 74 GLU A CA 1
ATOM 548 C C . GLU A 1 74 ? -3.100 -2.460 -12.424 1.00 95.31 74 GLU A C 1
ATOM 550 O O . GLU A 1 74 ? -2.983 -2.168 -13.614 1.00 95.31 74 GLU A O 1
ATOM 555 N N . THR A 1 75 ? -2.050 -2.468 -11.597 1.00 92.69 75 THR A N 1
ATOM 556 C CA . THR A 1 75 ? -0.685 -2.121 -12.010 1.00 92.69 75 THR A CA 1
ATOM 557 C C . THR A 1 75 ? 0.259 -3.310 -11.875 1.00 92.69 75 THR A C 1
ATOM 559 O O . THR A 1 75 ? 0.530 -4.000 -12.859 1.00 92.69 75 THR A O 1
ATOM 562 N N . TRP A 1 76 ? 0.759 -3.567 -10.668 1.00 92.50 76 TRP A N 1
ATOM 563 C CA . TRP A 1 76 ? 1.761 -4.589 -10.391 1.00 92.50 76 TRP A CA 1
ATOM 564 C C . TRP A 1 76 ? 1.243 -5.998 -10.647 1.00 92.50 76 TRP A C 1
ATOM 566 O O . TRP A 1 76 ? 1.923 -6.786 -11.307 1.00 92.50 76 TRP A O 1
ATOM 576 N N . GLU A 1 77 ? 0.044 -6.325 -10.167 1.00 94.06 77 GLU A N 1
ATOM 577 C CA . GLU A 1 77 ? -0.500 -7.679 -10.320 1.00 94.06 77 GLU A CA 1
ATOM 578 C C . GLU A 1 77 ? -0.995 -7.937 -11.748 1.00 94.06 77 GLU A C 1
ATOM 580 O O . GLU A 1 77 ? -0.850 -9.050 -12.250 1.00 94.06 77 GLU A O 1
ATOM 585 N N . ALA A 1 78 ? -1.526 -6.921 -12.435 1.00 92.38 78 ALA A N 1
ATOM 586 C CA . ALA A 1 78 ? -1.931 -7.023 -13.837 1.00 92.38 78 ALA A CA 1
ATOM 587 C C . ALA A 1 78 ? -0.734 -7.221 -14.783 1.00 92.38 78 ALA A C 1
ATOM 589 O O . ALA A 1 78 ? -0.846 -7.919 -15.789 1.00 92.38 78 ALA A O 1
ATOM 590 N N . ALA A 1 79 ? 0.418 -6.624 -14.463 1.00 88.12 79 ALA A N 1
ATOM 591 C CA . ALA A 1 79 ? 1.627 -6.705 -15.280 1.00 88.12 79 ALA A CA 1
ATOM 592 C C . ALA A 1 79 ? 2.565 -7.869 -14.900 1.00 88.12 79 ALA A C 1
ATOM 594 O O . ALA A 1 79 ? 3.623 -8.019 -15.515 1.00 88.12 79 ALA A O 1
ATOM 595 N N . SER A 1 80 ? 2.226 -8.677 -13.888 1.00 86.50 80 SER A N 1
ATOM 596 C CA . SER A 1 80 ? 3.104 -9.734 -13.374 1.00 86.50 80 SER A CA 1
ATOM 597 C C . SER A 1 80 ? 2.341 -10.930 -12.787 1.00 86.50 80 SER A C 1
ATOM 599 O O . SER A 1 80 ? 1.113 -10.967 -12.733 1.00 86.50 80 SER A O 1
ATOM 601 N N . LEU A 1 81 ? 3.080 -11.939 -12.321 1.00 88.81 81 LEU A N 1
ATOM 602 C CA . LEU A 1 81 ? 2.514 -13.071 -11.577 1.00 88.81 81 LEU A CA 1
ATOM 603 C C . LEU A 1 81 ? 2.413 -12.808 -10.067 1.00 88.81 81 LEU A C 1
ATOM 605 O O . LEU A 1 81 ? 1.902 -13.653 -9.335 1.00 88.81 81 LEU A O 1
ATOM 609 N N . ILE A 1 82 ? 2.896 -11.660 -9.584 1.00 90.75 82 ILE A N 1
ATOM 610 C CA . ILE A 1 82 ? 2.884 -11.349 -8.154 1.00 90.75 82 ILE A CA 1
ATOM 611 C C . ILE A 1 82 ? 1.455 -11.080 -7.695 1.00 90.75 82 ILE A C 1
ATOM 613 O O . ILE A 1 82 ? 0.666 -10.465 -8.410 1.00 90.75 82 ILE A O 1
ATOM 617 N N . ARG A 1 83 ? 1.127 -11.553 -6.493 1.00 95.06 83 ARG A N 1
ATOM 618 C CA . ARG A 1 83 ? -0.152 -11.310 -5.827 1.00 95.06 83 ARG A CA 1
ATOM 619 C C . ARG A 1 83 ? 0.093 -10.897 -4.386 1.00 95.06 83 ARG A C 1
ATOM 621 O O . ARG A 1 83 ? 0.975 -11.460 -3.743 1.00 95.06 83 ARG A O 1
ATOM 628 N N . PHE A 1 84 ? -0.715 -9.983 -3.877 1.00 96.69 84 PHE A N 1
ATOM 629 C CA . PHE A 1 84 ? -0.816 -9.632 -2.468 1.00 96.69 84 PHE A CA 1
ATOM 630 C C . PHE A 1 84 ? -2.134 -10.182 -1.912 1.00 96.69 84 PHE A C 1
ATOM 632 O O . PHE A 1 84 ? -3.187 -10.068 -2.541 1.00 96.69 84 PHE A O 1
ATOM 639 N N . ALA A 1 85 ? -2.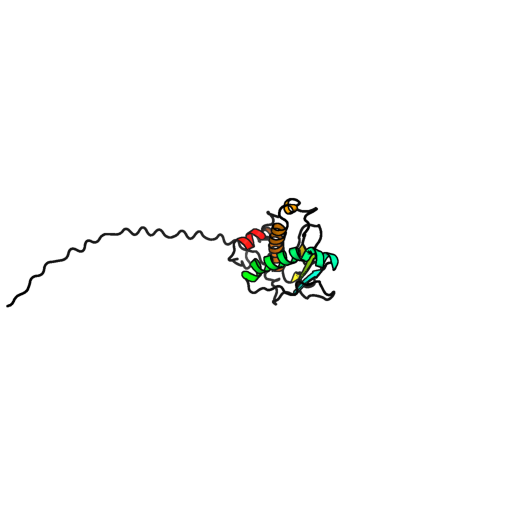097 -10.788 -0.726 1.00 96.19 85 ALA A N 1
ATOM 640 C CA . ALA A 1 85 ? -3.276 -11.394 -0.101 1.00 96.19 85 ALA A CA 1
ATOM 641 C C . ALA A 1 85 ? -3.391 -11.031 1.381 1.00 96.19 85 ALA A C 1
ATOM 643 O O . ALA A 1 85 ? -2.444 -10.543 1.985 1.00 96.19 85 ALA A O 1
ATOM 644 N N . GLY A 1 86 ? -4.552 -11.293 1.983 1.00 94.75 86 GLY A N 1
ATOM 645 C CA . GLY A 1 86 ? -4.849 -10.933 3.370 1.00 94.75 86 GLY A CA 1
ATOM 646 C C . GLY A 1 86 ? -5.694 -9.669 3.431 1.00 94.75 86 GLY A C 1
ATOM 647 O O . GLY A 1 86 ? -6.883 -9.774 3.703 1.00 94.75 86 GLY A O 1
ATOM 648 N N . TRP A 1 87 ? -5.104 -8.500 3.159 1.00 97.38 87 TRP A N 1
ATOM 649 C CA . TRP A 1 87 ? -5.732 -7.161 3.091 1.00 97.38 87 TRP A CA 1
ATOM 650 C C . TRP A 1 87 ? -6.637 -6.758 4.277 1.00 97.38 87 TRP A C 1
ATOM 652 O O . TRP A 1 87 ? -7.233 -5.680 4.264 1.00 97.38 87 TRP A O 1
ATOM 662 N N . GLY A 1 88 ? -6.737 -7.589 5.310 1.00 96.81 88 GLY A N 1
ATOM 663 C CA . GLY A 1 88 ? -7.452 -7.337 6.551 1.00 96.81 88 GLY A CA 1
ATOM 664 C C . GLY A 1 88 ? -6.568 -6.668 7.598 1.00 96.81 88 GLY A C 1
ATOM 665 O O . GLY A 1 88 ? -5.399 -6.361 7.350 1.00 96.81 88 GLY A O 1
ATOM 666 N N . ALA A 1 89 ? -7.128 -6.450 8.785 1.00 96.69 89 ALA A N 1
ATOM 667 C CA . ALA A 1 89 ? -6.350 -6.011 9.936 1.00 96.69 89 ALA A CA 1
ATOM 668 C C . ALA A 1 89 ? -5.309 -7.076 10.321 1.00 96.69 89 ALA A C 1
ATOM 670 O O . ALA A 1 89 ? -5.560 -8.279 10.205 1.00 96.69 89 ALA A O 1
ATOM 671 N N . CYS A 1 90 ? -4.139 -6.644 10.785 1.00 95.50 90 CYS A N 1
ATOM 672 C CA . CYS A 1 90 ? -3.125 -7.560 11.291 1.00 95.50 90 CYS A CA 1
ATOM 673 C C . CYS A 1 90 ? -3.625 -8.279 12.557 1.00 95.50 90 CYS A C 1
ATOM 675 O O . CYS A 1 90 ? -4.262 -7.684 13.422 1.00 95.50 90 CYS A O 1
ATOM 677 N N . THR A 1 91 ? -3.318 -9.572 12.692 1.00 89.69 91 THR A N 1
ATOM 678 C CA . THR A 1 91 ? -3.850 -10.420 13.778 1.00 89.69 91 THR A CA 1
ATOM 679 C C . THR A 1 91 ? -2.914 -10.522 14.991 1.00 89.69 91 THR A C 1
ATOM 681 O O . THR A 1 91 ? -2.976 -11.503 15.730 1.00 89.69 91 THR A O 1
ATOM 684 N N . GLY A 1 92 ? -1.963 -9.593 15.147 1.00 79.38 92 GLY A N 1
ATOM 685 C CA . GLY A 1 92 ? -0.922 -9.633 16.190 1.00 79.38 92 GLY A CA 1
ATOM 686 C C . GLY A 1 92 ? 0.114 -10.762 16.043 1.00 79.38 92 GLY A C 1
ATOM 687 O O . GLY A 1 92 ? 1.011 -10.893 16.871 1.00 79.38 92 GLY A O 1
ATOM 688 N N . LYS A 1 93 ? 0.012 -11.580 14.991 1.00 83.50 93 LYS A N 1
ATOM 689 C CA . LYS A 1 93 ? 1.012 -12.585 14.609 1.00 83.50 93 LYS A CA 1
ATOM 690 C C . LYS A 1 93 ? 1.877 -12.028 13.484 1.00 83.50 93 LYS A C 1
ATOM 692 O O . LYS A 1 93 ? 1.416 -11.188 12.713 1.00 83.50 93 LYS A O 1
ATOM 697 N N . LYS A 1 94 ? 3.102 -12.545 13.366 1.00 84.75 94 LYS A N 1
ATOM 698 C CA . LYS A 1 94 ? 3.947 -12.328 12.186 1.00 84.75 94 LYS A CA 1
ATOM 699 C C . LYS A 1 94 ? 3.152 -12.706 10.936 1.00 84.75 94 LYS A C 1
ATOM 701 O O . LYS A 1 94 ? 2.673 -13.834 10.836 1.00 84.75 94 LYS A O 1
ATOM 706 N N . ASN A 1 95 ? 2.958 -11.745 10.037 1.00 85.44 95 ASN A N 1
ATOM 707 C CA . ASN A 1 95 ? 2.221 -11.957 8.794 1.00 85.44 95 ASN A CA 1
ATOM 708 C C . ASN A 1 95 ? 3.089 -12.635 7.725 1.00 85.44 95 ASN A C 1
ATOM 710 O O . ASN A 1 95 ? 2.552 -13.047 6.709 1.00 85.44 95 ASN A O 1
ATOM 714 N N . GLU A 1 96 ? 4.401 -12.775 7.949 1.00 91.50 96 GLU A N 1
ATOM 715 C CA . GLU A 1 96 ? 5.389 -13.301 6.998 1.00 91.50 96 GLU A CA 1
ATOM 716 C C . GLU A 1 96 ? 5.475 -12.504 5.688 1.00 91.50 96 GLU A C 1
ATOM 718 O O . GLU A 1 96 ? 5.981 -12.994 4.675 1.00 91.50 96 GLU A O 1
ATOM 723 N N . GLY A 1 97 ? 5.021 -11.250 5.718 1.00 94.19 97 GLY A N 1
ATOM 724 C CA . GLY A 1 97 ? 4.918 -10.389 4.550 1.00 94.19 97 GLY A CA 1
ATOM 725 C C . GLY A 1 97 ? 4.935 -8.908 4.915 1.00 94.19 97 GLY A C 1
ATOM 726 O O . GLY A 1 97 ? 5.724 -8.490 5.762 1.00 94.19 97 GLY A O 1
ATOM 727 N N . LEU A 1 98 ? 4.102 -8.123 4.234 1.00 96.62 98 LEU A N 1
ATOM 728 C CA . LEU A 1 98 ? 4.061 -6.667 4.300 1.00 96.62 98 LEU A CA 1
ATOM 729 C C . LEU A 1 98 ? 3.050 -6.169 5.343 1.00 96.62 98 LEU A C 1
ATOM 731 O O . LEU A 1 98 ? 1.852 -6.446 5.263 1.00 96.62 98 LEU A O 1
ATOM 735 N N . THR A 1 99 ? 3.524 -5.362 6.288 1.00 97.06 99 THR A N 1
ATOM 736 C CA . THR A 1 99 ? 2.675 -4.647 7.252 1.00 97.06 99 THR A CA 1
ATOM 737 C C . THR A 1 99 ? 2.536 -3.187 6.844 1.00 97.06 99 THR A C 1
ATOM 739 O O . THR A 1 99 ? 3.547 -2.496 6.688 1.00 97.06 99 THR A O 1
ATOM 742 N N . ILE A 1 100 ? 1.297 -2.713 6.696 1.00 98.12 100 ILE A N 1
ATOM 743 C CA . ILE A 1 100 ? 0.987 -1.343 6.275 1.00 98.12 100 ILE A CA 1
ATOM 744 C C . ILE A 1 100 ? 0.355 -0.572 7.431 1.00 98.12 100 ILE A C 1
ATOM 746 O O . ILE A 1 100 ? -0.646 -1.014 7.994 1.00 98.12 100 ILE A O 1
ATOM 750 N N . VAL A 1 101 ? 0.885 0.610 7.734 1.00 97.50 101 VAL A N 1
ATOM 751 C CA . VAL A 1 101 ? 0.274 1.570 8.666 1.00 97.50 101 VAL A CA 1
ATOM 752 C C . VAL A 1 101 ? -0.257 2.787 7.913 1.00 97.50 101 VAL A C 1
ATOM 754 O O . VAL A 1 101 ? 0.201 3.107 6.814 1.00 97.50 101 VAL A O 1
ATOM 757 N N . VAL A 1 102 ? -1.208 3.496 8.522 1.00 97.56 102 VAL A N 1
ATOM 758 C CA . VAL A 1 102 ? -1.716 4.779 8.014 1.00 97.56 102 VAL A CA 1
ATOM 759 C C . VAL A 1 102 ? -1.551 5.842 9.088 1.00 97.56 102 VAL A C 1
ATOM 761 O O . VAL A 1 102 ? -1.990 5.643 10.221 1.00 97.56 102 VAL A O 1
ATOM 764 N N . ASN A 1 103 ? -0.931 6.970 8.744 1.00 94.50 103 ASN A N 1
ATOM 765 C CA . ASN A 1 103 ? -0.850 8.135 9.623 1.00 94.50 103 ASN A CA 1
ATOM 766 C C . ASN A 1 103 ? -0.755 9.450 8.813 1.00 94.50 103 ASN A C 1
ATOM 768 O O . ASN A 1 103 ? -0.942 9.452 7.598 1.00 94.50 103 ASN A O 1
ATOM 772 N N . SER A 1 104 ? -0.502 10.577 9.490 1.00 93.25 104 SER A N 1
ATOM 773 C CA . SER A 1 104 ? -0.444 11.909 8.865 1.00 93.25 104 SER A CA 1
ATOM 774 C C . SER A 1 104 ? 0.905 12.291 8.241 1.00 93.25 104 SER A C 1
ATOM 776 O O . SER A 1 104 ? 1.010 13.391 7.698 1.00 93.25 104 SER A O 1
ATOM 778 N N . ASP A 1 105 ? 1.936 11.457 8.365 1.00 91.50 105 ASP A N 1
ATOM 779 C CA . ASP A 1 105 ? 3.276 11.753 7.849 1.00 91.50 105 ASP A CA 1
ATOM 780 C C . ASP A 1 105 ? 3.356 11.498 6.336 1.00 91.50 105 ASP A C 1
ATOM 782 O O . ASP A 1 105 ? 2.407 11.022 5.710 1.00 91.50 105 ASP A O 1
ATOM 786 N N . GLY A 1 106 ? 4.501 11.808 5.726 1.00 90.25 106 GLY A N 1
ATOM 787 C CA . GLY A 1 106 ? 4.756 11.452 4.331 1.00 90.25 106 GLY A CA 1
ATOM 788 C C . GLY A 1 106 ? 4.755 9.926 4.120 1.00 90.25 106 GLY A C 1
ATOM 789 O O . GLY A 1 106 ? 5.278 9.199 4.980 1.00 90.25 106 GLY A O 1
ATOM 790 N N . PRO A 1 107 ? 4.201 9.422 3.002 1.00 93.75 107 PRO A N 1
ATOM 791 C CA . PRO A 1 107 ? 4.305 8.012 2.637 1.00 93.75 107 PRO A CA 1
ATOM 792 C C . PRO A 1 107 ? 5.761 7.540 2.593 1.00 93.75 107 PRO A C 1
ATOM 794 O O . PRO A 1 107 ? 6.662 8.327 2.298 1.00 93.75 107 PRO A O 1
ATOM 797 N N . ALA A 1 108 ? 5.997 6.287 2.975 1.00 93.56 108 ALA A N 1
ATOM 798 C CA . ALA A 1 108 ? 7.327 5.689 2.938 1.00 93.56 108 ALA A CA 1
ATOM 799 C C . ALA A 1 108 ? 7.266 4.161 2.998 1.00 93.56 108 ALA A C 1
ATOM 801 O O . ALA A 1 108 ? 6.420 3.588 3.688 1.00 93.56 108 ALA A O 1
ATOM 802 N N . THR A 1 109 ? 8.256 3.514 2.392 1.00 95.06 109 THR A N 1
ATOM 803 C CA . THR A 1 109 ? 8.520 2.080 2.524 1.00 95.06 109 THR A CA 1
ATOM 804 C C . THR A 1 109 ? 9.903 1.879 3.144 1.00 95.06 109 THR A C 1
ATOM 806 O O . THR A 1 109 ? 10.890 2.440 2.677 1.00 95.06 109 THR A O 1
ATOM 809 N N . TYR A 1 110 ? 9.992 1.094 4.219 1.00 93.38 110 TYR A N 1
ATOM 810 C CA . TYR A 1 110 ? 11.179 1.019 5.090 1.00 93.38 110 TYR A CA 1
ATOM 811 C C . TYR A 1 110 ? 12.200 -0.049 4.678 1.00 93.38 110 TYR A C 1
ATOM 813 O O . TYR A 1 110 ? 12.992 -0.525 5.489 1.00 93.38 110 TYR A O 1
ATOM 821 N N . GLY A 1 111 ? 12.175 -0.445 3.412 1.00 91.38 111 GLY A N 1
ATOM 822 C CA . GLY A 1 111 ? 13.012 -1.495 2.854 1.00 91.38 111 GLY A CA 1
ATOM 823 C C . GLY A 1 111 ? 12.569 -1.854 1.444 1.00 91.38 111 GLY A C 1
ATOM 824 O O . GLY A 1 111 ? 11.604 -1.303 0.918 1.00 91.38 111 GLY A O 1
ATOM 825 N N . LEU A 1 112 ? 13.280 -2.794 0.832 1.00 92.19 112 LEU A N 1
ATOM 826 C CA . LEU A 1 112 ? 12.980 -3.284 -0.508 1.00 92.19 112 LEU A CA 1
ATOM 827 C C . LEU A 1 112 ? 12.612 -4.763 -0.471 1.00 92.19 112 LEU A C 1
ATOM 829 O O . LEU A 1 112 ? 13.306 -5.566 0.157 1.00 92.19 112 LEU A O 1
ATOM 833 N N . GLY A 1 113 ? 11.534 -5.125 -1.169 1.00 93.62 113 GLY A N 1
ATOM 834 C CA . GLY A 1 113 ? 11.173 -6.525 -1.367 1.00 93.62 113 GLY A CA 1
ATOM 835 C C . GLY A 1 113 ? 11.076 -7.307 -0.051 1.00 93.62 113 GLY A C 1
ATOM 836 O O . GLY A 1 113 ? 10.438 -6.876 0.909 1.00 93.62 113 GLY A O 1
ATOM 837 N N . THR A 1 114 ? 11.769 -8.442 0.022 1.00 94.44 114 THR A N 1
ATOM 838 C CA . THR A 1 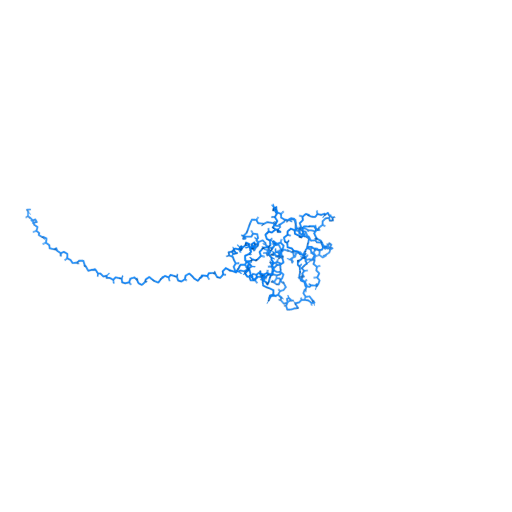114 ? 11.813 -9.348 1.179 1.00 94.44 114 THR A CA 1
ATOM 839 C C . THR A 1 114 ? 12.375 -8.733 2.458 1.00 94.44 114 THR A C 1
ATOM 841 O O . THR A 1 114 ? 12.129 -9.295 3.525 1.00 94.44 114 THR A O 1
ATOM 844 N N . GLN A 1 115 ? 13.068 -7.588 2.402 1.00 94.44 115 GLN A N 1
ATOM 845 C CA . GLN A 1 115 ? 13.508 -6.865 3.606 1.00 94.44 115 GLN A CA 1
ATOM 846 C C . GLN A 1 115 ? 12.322 -6.397 4.459 1.00 94.44 115 GLN A C 1
ATOM 848 O O . GLN A 1 115 ? 12.463 -6.189 5.659 1.00 94.44 115 GLN A O 1
ATOM 853 N N . LEU A 1 116 ? 11.144 -6.265 3.847 1.00 95.25 116 LEU A N 1
ATOM 854 C CA . LEU A 1 116 ? 9.917 -5.861 4.524 1.00 95.25 116 LEU A CA 1
ATOM 855 C C . LEU A 1 116 ? 9.240 -7.003 5.283 1.00 95.25 116 LEU A C 1
ATOM 857 O O . LEU A 1 116 ? 8.290 -6.750 6.022 1.00 95.25 116 LEU A O 1
ATOM 861 N N . ARG A 1 117 ? 9.700 -8.252 5.115 1.00 94.44 117 ARG A N 1
ATOM 862 C CA . ARG A 1 117 ? 9.111 -9.424 5.771 1.00 94.44 117 ARG A CA 1
ATOM 863 C C . ARG A 1 117 ? 9.090 -9.221 7.283 1.00 94.44 117 ARG A C 1
ATOM 865 O O . ARG A 1 117 ? 10.141 -9.181 7.918 1.00 94.44 117 ARG A O 1
ATOM 872 N N . ASN A 1 118 ? 7.885 -9.183 7.853 1.00 92.75 118 ASN A N 1
ATOM 873 C CA . ASN A 1 118 ? 7.646 -8.989 9.286 1.00 92.75 118 ASN A CA 1
ATOM 874 C C . ASN A 1 118 ? 8.155 -7.649 9.853 1.00 92.75 118 ASN A C 1
ATOM 876 O O . ASN A 1 118 ? 8.223 -7.499 11.075 1.00 92.75 118 ASN A O 1
ATOM 880 N N . LEU A 1 119 ? 8.495 -6.676 9.004 1.00 93.62 119 LEU A N 1
ATOM 881 C CA . LEU A 1 119 ? 8.828 -5.326 9.446 1.00 93.62 119 LEU A CA 1
ATOM 882 C C . LEU A 1 119 ? 7.529 -4.590 9.815 1.00 93.62 119 LEU A C 1
ATOM 884 O O . LEU A 1 119 ? 6.553 -4.662 9.065 1.00 93.62 119 LEU A O 1
ATOM 888 N N . SER A 1 120 ? 7.495 -3.904 10.965 1.00 89.75 120 SER A N 1
ATOM 889 C CA . SER A 1 120 ? 6.350 -3.080 11.378 1.00 89.75 120 SER A CA 1
ATOM 890 C C . SER A 1 120 ? 6.795 -1.673 11.816 1.00 89.75 120 SER A C 1
ATOM 892 O O . SER A 1 120 ? 7.504 -1.560 12.819 1.00 89.75 120 SER A O 1
ATOM 894 N N . PRO A 1 121 ? 6.396 -0.610 11.090 1.00 88.56 121 PRO A N 1
ATOM 895 C CA . PRO A 1 121 ? 5.750 -0.668 9.777 1.00 88.56 121 PRO A CA 1
ATOM 896 C C . PRO A 1 121 ? 6.728 -1.127 8.688 1.00 88.56 121 PRO A C 1
ATOM 898 O O . PRO A 1 121 ? 7.879 -0.701 8.659 1.00 88.56 121 PRO A O 1
ATOM 901 N N . GLY A 1 122 ? 6.262 -1.948 7.748 1.00 95.31 122 GLY A N 1
ATOM 902 C CA . GLY A 1 122 ? 6.983 -2.180 6.494 1.00 95.31 122 GLY A CA 1
ATOM 903 C C . GLY A 1 122 ? 6.741 -1.035 5.509 1.00 95.31 122 GLY A C 1
ATOM 904 O O . GLY A 1 122 ? 7.663 -0.552 4.855 1.00 95.31 122 GLY A O 1
ATOM 905 N N . MET A 1 123 ? 5.502 -0.551 5.467 1.00 97.69 123 MET A N 1
ATOM 906 C CA . MET A 1 123 ? 5.066 0.576 4.651 1.00 97.69 123 MET A CA 1
ATOM 907 C C . MET A 1 123 ? 4.149 1.490 5.457 1.00 97.69 123 MET A C 1
ATOM 909 O O . MET A 1 123 ? 3.351 1.034 6.276 1.00 97.69 123 MET A O 1
ATOM 913 N N . ARG A 1 124 ? 4.239 2.786 5.190 1.00 97.56 124 ARG A N 1
ATOM 914 C CA . ARG A 1 124 ? 3.365 3.820 5.722 1.00 97.56 124 ARG A CA 1
ATOM 915 C C . ARG A 1 124 ? 2.706 4.564 4.577 1.00 97.56 124 ARG A C 1
ATOM 917 O O . ARG A 1 124 ? 3.383 5.034 3.667 1.00 97.56 124 ARG A O 1
ATOM 924 N N . LEU A 1 125 ? 1.393 4.714 4.674 1.00 97.69 125 LEU A N 1
ATOM 925 C CA . LEU A 1 125 ? 0.588 5.512 3.760 1.00 97.69 125 LEU A CA 1
ATOM 926 C C . LEU A 1 125 ? -0.072 6.673 4.506 1.00 97.69 125 LEU A C 1
ATOM 928 O O . LEU A 1 125 ? -0.203 6.659 5.731 1.00 97.69 125 LEU A O 1
ATOM 932 N N . ASN A 1 126 ? -0.520 7.663 3.745 1.00 96.75 126 ASN A N 1
ATOM 933 C CA . ASN A 1 126 ? -1.289 8.789 4.247 1.00 96.75 126 ASN A CA 1
ATOM 934 C C . ASN A 1 126 ? -2.583 8.888 3.443 1.00 96.75 126 ASN A C 1
ATOM 936 O O . ASN A 1 126 ? -2.545 8.942 2.218 1.00 96.75 126 ASN A O 1
ATOM 940 N N . PHE A 1 127 ? -3.721 8.858 4.129 1.00 97.69 127 PHE A N 1
ATOM 941 C CA . PHE A 1 127 ? -5.043 8.987 3.508 1.00 97.69 127 PHE A CA 1
ATOM 942 C C . PHE A 1 127 ? -5.659 10.363 3.717 1.00 97.69 127 PHE A C 1
ATOM 944 O O . PHE A 1 127 ? -6.693 10.677 3.129 1.00 97.69 127 PHE A O 1
ATOM 951 N N . GLU A 1 128 ? -5.029 11.178 4.557 1.00 96.12 128 GLU A N 1
ATOM 952 C CA . GLU A 1 128 ? -5.603 12.425 5.012 1.00 96.12 128 GLU A CA 1
ATOM 953 C C . GLU A 1 128 ? -4.887 13.650 4.523 1.00 96.12 128 GLU A C 1
ATOM 955 O O . GLU A 1 128 ? -5.549 14.663 4.540 1.00 96.12 128 GLU A O 1
ATOM 960 N N . PHE A 1 129 ? -3.613 13.601 4.126 1.00 95.19 129 PHE A N 1
ATOM 961 C CA . PHE A 1 129 ? -2.839 14.698 3.517 1.00 95.19 129 PHE A CA 1
ATOM 962 C C . PHE A 1 129 ? -2.982 16.066 4.204 1.00 95.19 129 PHE A C 1
ATOM 964 O O . PHE A 1 129 ? -2.969 17.107 3.552 1.00 95.19 129 PHE A O 1
ATOM 971 N N . THR A 1 130 ? -3.184 16.080 5.523 1.00 92.44 130 THR A N 1
ATOM 972 C CA . THR A 1 130 ? -3.441 17.313 6.287 1.00 92.44 130 THR A CA 1
ATOM 973 C C . THR A 1 130 ? -2.174 18.085 6.633 1.00 92.44 130 THR A C 1
ATOM 975 O O . THR A 1 130 ? -2.259 19.262 6.948 1.00 92.44 130 THR A O 1
ATOM 978 N N . LYS A 1 131 ? -1.014 17.418 6.623 1.00 88.88 131 LYS A N 1
ATOM 979 C CA . LYS A 1 131 ? 0.300 18.006 6.953 1.00 88.88 131 LYS A CA 1
ATOM 980 C C . LYS A 1 131 ? 1.329 17.855 5.838 1.00 88.88 131 LYS A C 1
ATOM 982 O O . LYS A 1 131 ? 2.335 18.553 5.823 1.00 88.88 131 LYS A O 1
ATOM 987 N N . TRP A 1 132 ? 1.115 16.889 4.951 1.00 88.44 132 TRP A N 1
ATOM 988 C CA . TRP A 1 132 ? 2.035 16.532 3.884 1.00 88.44 132 TRP A CA 1
ATOM 989 C C . TRP A 1 132 ? 1.265 16.490 2.569 1.00 88.44 132 TRP A C 1
ATOM 991 O O . TRP A 1 132 ? 0.221 15.840 2.503 1.00 88.44 132 TRP A O 1
ATOM 1001 N N . SER A 1 133 ? 1.791 17.191 1.559 1.00 88.00 133 SER A N 1
ATOM 1002 C CA . SER A 1 133 ? 1.168 17.390 0.244 1.00 88.00 133 SER A CA 1
ATOM 1003 C C . SER A 1 133 ? -0.300 17.841 0.355 1.00 88.00 133 SER A C 1
ATOM 1005 O O . SER A 1 133 ? -1.222 17.144 -0.053 1.00 88.00 133 SER A O 1
ATOM 1007 N N . GLU A 1 134 ? -0.547 19.022 0.940 1.00 92.44 134 GLU A N 1
ATOM 1008 C CA . GLU A 1 134 ? -1.911 19.559 1.133 1.00 92.44 134 GLU A CA 1
ATOM 1009 C C . GLU A 1 134 ? -2.697 19.716 -0.181 1.00 92.44 134 GLU A C 1
ATOM 1011 O O . GLU A 1 134 ? -3.925 19.640 -0.185 1.00 92.44 134 GLU A O 1
ATOM 1016 N N . SER A 1 135 ? -2.014 19.862 -1.319 1.00 92.12 135 SER A N 1
ATOM 1017 C CA . SER A 1 135 ? -2.631 19.827 -2.652 1.00 92.12 135 SER A CA 1
ATOM 1018 C C . SER A 1 135 ? -3.416 18.531 -2.901 1.00 92.12 135 SER A C 1
ATOM 1020 O O . SER A 1 135 ? -4.456 18.557 -3.563 1.00 92.12 135 SER A O 1
ATOM 1022 N N . CYS A 1 136 ? -2.997 17.411 -2.303 1.00 94.81 136 CYS A N 1
ATOM 1023 C CA . CYS A 1 136 ? -3.723 16.148 -2.353 1.00 94.81 136 CYS A CA 1
ATOM 1024 C C . CYS A 1 136 ? -5.074 16.183 -1.627 1.00 94.81 136 CYS A C 1
ATOM 1026 O O . CYS A 1 136 ? -5.892 15.305 -1.886 1.00 94.81 136 CYS A O 1
ATOM 1028 N N . GLN A 1 137 ? -5.391 17.197 -0.805 1.00 95.00 137 GLN A N 1
ATOM 1029 C CA . GLN A 1 137 ? -6.759 17.376 -0.288 1.00 95.00 137 GLN A CA 1
ATOM 1030 C C . GLN A 1 137 ? -7.795 17.463 -1.409 1.00 95.00 137 GLN A C 1
ATOM 1032 O O . GLN A 1 137 ? -8.911 16.974 -1.259 1.00 95.00 137 GLN A O 1
ATOM 1037 N N . GLN A 1 138 ? -7.429 18.091 -2.528 1.00 94.88 138 GLN A N 1
ATOM 1038 C CA . GLN A 1 138 ? -8.343 18.328 -3.644 1.00 94.88 138 GLN A CA 1
ATOM 1039 C C . GLN A 1 138 ? -8.548 17.075 -4.503 1.00 94.88 138 GLN A C 1
ATOM 1041 O O . GLN A 1 138 ? -9.515 16.991 -5.253 1.00 94.88 138 GLN A O 1
ATOM 1046 N N . THR A 1 139 ? -7.636 16.102 -4.408 1.00 94.38 139 THR A N 1
ATOM 1047 C CA . THR A 1 139 ? -7.588 14.909 -5.267 1.00 94.38 139 THR A CA 1
ATOM 1048 C C . THR A 1 139 ? -7.181 13.657 -4.479 1.00 94.38 139 THR A C 1
ATOM 1050 O O . THR A 1 139 ? -6.396 12.841 -4.963 1.00 94.38 139 THR A O 1
ATOM 1053 N N . LYS A 1 140 ? -7.718 13.493 -3.256 1.00 95.44 140 LYS A N 1
ATOM 1054 C CA . LYS A 1 140 ? -7.277 12.464 -2.289 1.00 95.44 140 LYS A CA 1
ATOM 1055 C C . LYS A 1 140 ? -7.168 11.074 -2.910 1.00 95.44 140 LYS A C 1
ATOM 1057 O O . LYS A 1 140 ? -6.116 10.452 -2.808 1.00 95.44 140 LYS A O 1
ATOM 1062 N N . ASP A 1 141 ? -8.215 10.616 -3.587 1.00 97.25 141 ASP A N 1
ATOM 1063 C CA . ASP A 1 141 ? -8.273 9.271 -4.168 1.00 97.25 141 ASP A CA 1
ATOM 1064 C C . ASP A 1 141 ? -7.182 9.036 -5.220 1.00 97.25 141 ASP A C 1
ATOM 1066 O O . ASP A 1 141 ? -6.543 7.982 -5.234 1.00 97.25 141 ASP A O 1
ATOM 1070 N N . GLU A 1 142 ? -6.916 10.036 -6.062 1.00 94.75 142 GLU A N 1
ATOM 1071 C CA . GLU A 1 142 ? -5.862 9.953 -7.072 1.00 94.75 142 GLU A CA 1
ATOM 1072 C C . GLU A 1 142 ? -4.478 9.965 -6.418 1.00 94.75 142 GLU A C 1
ATOM 1074 O O . GLU A 1 142 ? -3.624 9.154 -6.772 1.00 94.75 142 GLU A O 1
ATOM 1079 N N . CYS A 1 143 ? -4.253 10.815 -5.412 1.00 95.75 143 CYS A N 1
ATOM 1080 C CA . CYS A 1 143 ? -3.002 10.785 -4.658 1.00 95.75 143 CYS A CA 1
ATOM 1081 C C . CYS A 1 143 ? -2.782 9.429 -3.975 1.00 95.75 143 CYS A C 1
ATOM 1083 O O . CYS A 1 143 ? -1.705 8.854 -4.115 1.00 95.75 143 CYS A O 1
ATOM 1085 N N . ILE A 1 144 ? -3.802 8.869 -3.315 1.00 97.25 144 ILE A N 1
ATOM 1086 C CA . ILE A 1 144 ? -3.740 7.537 -2.690 1.00 97.25 144 ILE A CA 1
ATOM 1087 C C . ILE A 1 144 ? -3.368 6.479 -3.727 1.00 97.25 144 ILE A C 1
ATOM 1089 O O . ILE A 1 144 ? -2.483 5.663 -3.472 1.00 97.25 144 ILE A O 1
ATOM 1093 N N . ARG A 1 145 ? -3.994 6.511 -4.910 1.00 96.75 145 ARG A N 1
ATOM 1094 C CA . ARG A 1 145 ? -3.692 5.594 -6.015 1.00 96.75 145 ARG A CA 1
ATOM 1095 C C . ARG A 1 145 ? -2.224 5.694 -6.438 1.00 96.75 145 ARG A C 1
ATOM 1097 O O . ARG A 1 145 ? -1.542 4.673 -6.485 1.00 96.75 145 ARG A O 1
ATOM 1104 N N . LYS A 1 146 ? -1.724 6.899 -6.727 1.00 92.75 146 LYS A N 1
ATOM 1105 C CA . LYS A 1 146 ? -0.341 7.115 -7.194 1.00 92.75 146 LYS A CA 1
ATOM 1106 C C . LYS A 1 146 ? 0.695 6.718 -6.148 1.00 92.75 146 LYS A C 1
ATOM 1108 O O . LYS A 1 146 ? 1.640 5.999 -6.465 1.00 92.75 146 LYS A O 1
ATOM 1113 N N . ILE A 1 147 ? 0.485 7.148 -4.906 1.00 94.94 147 ILE A N 1
ATOM 1114 C CA . ILE A 1 147 ? 1.342 6.818 -3.766 1.00 94.94 147 ILE A CA 1
ATOM 1115 C C . ILE A 1 147 ? 1.375 5.310 -3.554 1.00 94.94 147 ILE A C 1
ATOM 1117 O O . ILE A 1 147 ? 2.450 4.738 -3.436 1.00 94.94 147 ILE A O 1
ATOM 1121 N N . ALA A 1 148 ? 0.219 4.642 -3.559 1.00 96.75 148 ALA A N 1
ATOM 1122 C CA . ALA A 1 148 ? 0.169 3.193 -3.419 1.00 96.75 148 ALA A CA 1
ATOM 1123 C C . ALA A 1 148 ? 1.002 2.495 -4.498 1.00 96.75 148 ALA A C 1
ATOM 1125 O O . ALA A 1 148 ? 1.788 1.609 -4.184 1.00 96.75 148 ALA A O 1
ATOM 1126 N N . VAL A 1 149 ? 0.884 2.911 -5.761 1.00 95.69 149 VAL A N 1
ATOM 1127 C CA . VAL A 1 149 ? 1.683 2.327 -6.847 1.00 95.69 149 VAL A CA 1
ATOM 1128 C C . VAL A 1 149 ? 3.183 2.543 -6.615 1.00 95.69 149 VAL A C 1
ATOM 1130 O O . VAL A 1 149 ? 3.949 1.602 -6.825 1.00 95.69 149 VAL A O 1
ATOM 1133 N N . HIS A 1 150 ? 3.592 3.731 -6.153 1.00 92.25 150 HIS A N 1
ATOM 1134 C CA . HIS A 1 150 ? 4.983 4.047 -5.804 1.00 92.25 150 HIS A CA 1
ATOM 1135 C C . HIS A 1 150 ? 5.513 3.157 -4.672 1.00 92.25 150 HIS A C 1
ATOM 1137 O O . HIS A 1 150 ? 6.476 2.411 -4.846 1.00 92.25 150 HIS A O 1
ATOM 1143 N N . GLU A 1 151 ? 4.851 3.173 -3.518 1.00 95.69 151 GLU A N 1
ATOM 1144 C CA . GLU A 1 151 ? 5.313 2.445 -2.336 1.00 95.69 151 GLU A CA 1
ATOM 1145 C C . GLU A 1 151 ? 5.300 0.926 -2.566 1.00 95.69 151 GLU A C 1
ATOM 1147 O O . GLU A 1 151 ? 6.215 0.207 -2.162 1.00 95.69 151 GLU A O 1
ATOM 1152 N N . PHE A 1 152 ? 4.313 0.405 -3.299 1.00 96.19 152 PHE A N 1
ATOM 1153 C CA . PHE A 1 152 ? 4.295 -1.018 -3.634 1.00 96.19 152 PHE A CA 1
ATOM 1154 C C . PHE A 1 152 ? 5.384 -1.418 -4.631 1.00 96.19 152 PHE A C 1
ATOM 1156 O O . PHE A 1 152 ? 5.809 -2.568 -4.602 1.00 96.19 152 PHE A O 1
ATOM 1163 N N . GLY A 1 153 ? 5.916 -0.508 -5.452 1.00 92.94 153 GLY A N 1
ATOM 1164 C CA . GLY A 1 153 ? 7.114 -0.826 -6.233 1.00 92.94 153 GLY A CA 1
ATOM 1165 C C . GLY A 1 153 ? 8.335 -1.045 -5.343 1.00 92.94 153 GLY A C 1
ATOM 1166 O O . GLY A 1 153 ? 9.051 -2.030 -5.540 1.00 92.94 153 GLY A O 1
ATOM 1167 N N . HIS A 1 154 ? 8.522 -0.228 -4.301 1.00 93.88 154 HIS A N 1
ATOM 1168 C CA . HIS A 1 154 ? 9.528 -0.504 -3.267 1.00 93.88 154 HI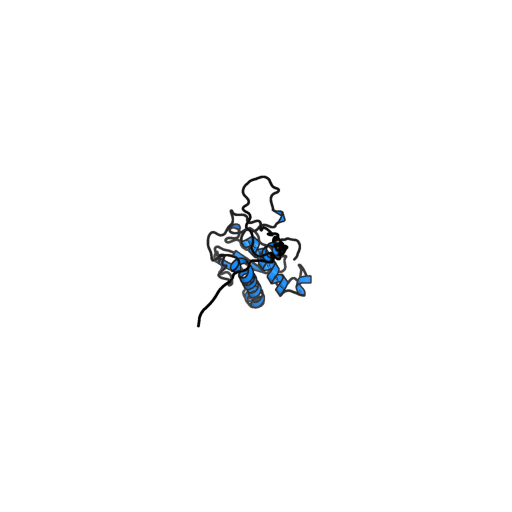S A CA 1
ATOM 1169 C C . HIS A 1 154 ? 9.292 -1.855 -2.601 1.00 93.88 154 HIS A C 1
ATOM 1171 O O . HIS A 1 154 ? 10.216 -2.667 -2.482 1.00 93.88 154 HIS A O 1
ATOM 1177 N N . ALA A 1 155 ? 8.035 -2.161 -2.274 1.00 95.25 155 ALA A N 1
ATOM 1178 C CA . ALA A 1 155 ? 7.676 -3.458 -1.723 1.00 95.25 155 ALA A CA 1
ATOM 1179 C C . ALA A 1 155 ? 7.950 -4.636 -2.666 1.00 95.25 155 ALA A C 1
ATOM 1181 O O . ALA A 1 155 ? 8.054 -5.761 -2.194 1.00 95.25 155 ALA A O 1
ATOM 1182 N N . LEU A 1 156 ? 8.129 -4.405 -3.966 1.00 93.12 156 LEU A N 1
ATOM 1183 C CA . LEU A 1 156 ? 8.527 -5.415 -4.950 1.00 93.12 156 LEU A CA 1
ATOM 1184 C C . LEU A 1 156 ? 10.025 -5.410 -5.272 1.00 93.12 156 LEU A C 1
ATOM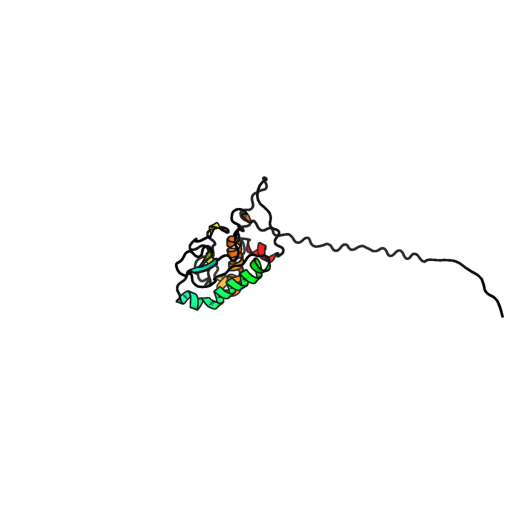 1186 O O . LEU A 1 156 ? 10.482 -6.208 -6.089 1.00 93.12 156 LEU A O 1
ATOM 1190 N N . GLY A 1 157 ? 10.795 -4.553 -4.604 1.00 89.81 157 GLY A N 1
ATOM 1191 C CA . GLY A 1 157 ? 12.245 -4.482 -4.727 1.00 89.81 157 GLY A CA 1
ATOM 1192 C C . GLY A 1 157 ? 12.747 -3.380 -5.655 1.00 89.81 157 GLY A C 1
ATOM 1193 O O . GLY A 1 157 ? 13.957 -3.264 -5.823 1.00 89.81 157 GLY A O 1
ATOM 1194 N N . PHE A 1 158 ? 11.875 -2.563 -6.252 1.00 86.31 158 PHE A N 1
ATOM 1195 C CA . PHE A 1 158 ? 12.305 -1.429 -7.073 1.00 86.31 158 PHE A CA 1
ATOM 1196 C C . PHE A 1 158 ? 12.844 -0.313 -6.182 1.00 86.31 158 PHE A C 1
ATOM 1198 O O . PHE A 1 158 ? 12.128 0.201 -5.331 1.00 86.31 158 PHE A O 1
ATOM 1205 N N . ALA A 1 159 ? 14.100 0.078 -6.369 1.00 80.62 159 ALA A N 1
ATOM 1206 C CA . ALA A 1 159 ? 14.656 1.261 -5.727 1.00 80.62 159 ALA A CA 1
ATOM 1207 C C . ALA A 1 159 ? 14.268 2.531 -6.507 1.00 80.62 159 ALA A C 1
ATOM 1209 O O . ALA A 1 159 ? 13.874 2.454 -7.672 1.00 80.62 159 ALA A O 1
ATOM 1210 N N . HIS A 1 160 ? 14.410 3.710 -5.886 1.00 73.00 160 HIS A N 1
ATOM 1211 C CA . HIS A 1 160 ? 14.287 4.974 -6.621 1.00 73.00 160 HIS A CA 1
ATOM 1212 C C . HIS A 1 160 ? 15.262 5.012 -7.797 1.00 73.00 160 HIS A C 1
ATOM 1214 O O . HIS A 1 160 ? 16.409 4.589 -7.670 1.00 73.00 160 HIS A O 1
ATOM 1220 N N . GLU A 1 161 ? 14.830 5.601 -8.913 1.00 57.47 161 GLU A N 1
ATOM 1221 C CA . GLU A 1 161 ? 15.626 5.727 -10.147 1.00 57.47 161 GLU A CA 1
ATOM 1222 C C . GLU A 1 161 ? 16.994 6.403 -9.917 1.00 57.47 161 GLU A C 1
ATOM 1224 O O . GLU A 1 161 ? 17.958 6.137 -10.626 1.00 57.47 161 GLU A O 1
ATOM 1229 N N . GLN A 1 162 ? 17.120 7.248 -8.887 1.00 51.00 162 GLN A N 1
ATOM 1230 C CA . GLN A 1 162 ? 18.388 7.889 -8.513 1.00 51.00 162 GLN A CA 1
ATOM 1231 C C . GLN A 1 162 ? 19.435 6.911 -7.955 1.00 51.00 162 GLN A C 1
ATOM 1233 O O . GLN A 1 162 ? 20.622 7.220 -7.998 1.00 51.00 162 GLN A O 1
ATOM 1238 N N . ASN A 1 163 ? 19.022 5.732 -7.479 1.00 55.69 163 ASN A N 1
ATOM 1239 C CA . ASN A 1 163 ? 19.922 4.668 -7.016 1.00 55.69 163 ASN A CA 1
ATOM 1240 C C . ASN A 1 163 ? 20.517 3.853 -8.173 1.00 55.69 163 ASN A C 1
ATOM 1242 O O . ASN A 1 163 ? 21.219 2.866 -7.942 1.00 55.69 163 ASN A O 1
ATOM 1246 N N . ARG A 1 164 ? 20.249 4.254 -9.419 1.00 53.59 164 ARG A N 1
ATOM 1247 C CA . ARG A 1 164 ? 20.909 3.709 -10.596 1.00 53.59 164 ARG A CA 1
ATOM 1248 C C . ARG A 1 164 ? 22.419 3.898 -10.457 1.00 53.59 164 ARG A C 1
ATOM 1250 O O . ARG A 1 164 ? 22.912 5.024 -10.435 1.00 53.59 164 ARG A O 1
ATOM 1257 N N . ALA A 1 165 ? 23.154 2.789 -10.396 1.00 50.31 165 ALA A N 1
ATOM 1258 C CA . ALA A 1 165 ? 24.607 2.837 -10.454 1.00 50.31 165 ALA A CA 1
ATOM 1259 C C . ALA A 1 165 ? 25.046 3.542 -11.750 1.00 50.31 165 ALA A C 1
ATOM 1261 O O . ALA A 1 165 ? 24.546 3.241 -12.840 1.00 50.31 165 ALA A O 1
ATOM 1262 N N . THR A 1 166 ? 25.994 4.474 -11.647 1.00 47.03 166 THR A N 1
ATOM 1263 C CA . THR A 1 166 ? 26.782 4.900 -12.808 1.00 47.03 166 THR A CA 1
ATOM 1264 C C . THR A 1 166 ? 27.445 3.664 -13.420 1.00 47.03 166 THR A C 1
ATOM 1266 O O . THR A 1 166 ? 27.803 2.741 -12.686 1.00 47.03 166 THR A O 1
ATOM 1269 N N . PRO A 1 167 ? 27.582 3.579 -14.755 1.00 46.12 167 PRO A N 1
ATOM 1270 C CA . PRO A 1 167 ? 27.958 2.334 -15.399 1.00 46.12 167 PRO A CA 1
ATOM 1271 C C . PRO A 1 167 ? 29.423 2.009 -15.107 1.00 46.12 167 PRO A C 1
ATOM 1273 O O . PRO A 1 167 ? 30.324 2.437 -15.819 1.00 46.12 167 PRO A O 1
ATOM 1276 N N . LEU A 1 168 ? 29.644 1.187 -14.091 1.00 38.53 168 LEU A N 1
ATOM 1277 C CA . LEU A 1 168 ? 30.716 0.211 -14.069 1.00 38.53 168 LEU A CA 1
ATOM 1278 C C . LEU A 1 168 ? 30.038 -1.141 -13.838 1.00 38.53 168 LEU A C 1
ATOM 1280 O O . LEU A 1 168 ? 29.316 -1.312 -12.859 1.00 38.53 168 LEU A O 1
ATOM 1284 N N . ARG A 1 169 ? 30.205 -2.049 -14.814 1.00 47.19 169 ARG A N 1
ATOM 1285 C CA . ARG A 1 169 ? 29.851 -3.484 -14.757 1.00 47.19 169 ARG A CA 1
ATOM 1286 C C . ARG A 1 169 ? 30.040 -3.985 -13.319 1.00 47.19 169 ARG A C 1
ATOM 1288 O O . ARG A 1 169 ? 31.114 -3.788 -12.770 1.00 47.19 169 ARG A O 1
ATOM 1295 N N . GLU A 1 170 ? 29.059 -4.568 -12.644 1.00 44.62 170 GLU A N 1
ATOM 1296 C CA . GLU A 1 170 ? 28.370 -5.825 -12.944 1.00 44.62 170 GLU A CA 1
ATOM 1297 C C . GLU A 1 170 ? 27.213 -5.963 -11.913 1.00 44.62 170 GLU A C 1
ATOM 1299 O O . GLU A 1 170 ? 27.320 -5.431 -10.810 1.00 44.62 170 GLU A O 1
ATOM 1304 N N . HIS A 1 171 ? 26.128 -6.678 -12.247 1.00 49.25 171 HIS A N 1
ATOM 1305 C CA . HIS A 1 171 ? 25.028 -7.108 -11.343 1.00 49.25 171 HIS A CA 1
ATOM 1306 C C . HIS A 1 171 ? 23.763 -6.239 -11.127 1.00 49.25 171 HIS A C 1
ATOM 1308 O O . HIS A 1 171 ? 23.041 -6.477 -10.160 1.00 49.25 171 HIS A O 1
ATOM 1314 N N . ALA A 1 172 ? 23.372 -5.346 -12.042 1.00 44.28 172 ALA A N 1
ATOM 1315 C CA . ALA A 1 172 ? 21.976 -4.872 -12.100 1.00 44.28 172 ALA A CA 1
ATOM 1316 C C . ALA A 1 172 ? 21.252 -5.509 -13.299 1.00 44.28 172 ALA A C 1
ATOM 1318 O O . ALA A 1 172 ? 21.666 -5.322 -14.441 1.00 44.28 172 ALA A O 1
ATOM 1319 N N . THR A 1 173 ? 20.194 -6.293 -13.056 1.00 45.72 173 THR A N 1
ATOM 1320 C CA . THR A 1 173 ? 19.358 -6.847 -14.138 1.00 45.72 173 THR A CA 1
ATOM 1321 C C . THR A 1 173 ? 18.213 -5.881 -14.419 1.00 45.72 173 THR A C 1
ATOM 1323 O O . THR A 1 173 ? 17.29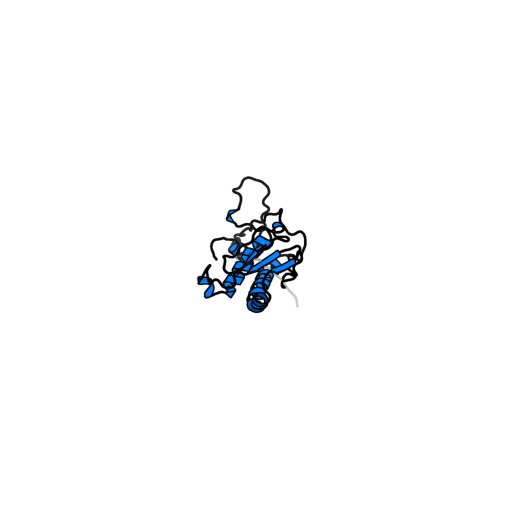8 -5.744 -13.610 1.00 45.72 173 THR A O 1
ATOM 1326 N N . THR A 1 174 ? 18.264 -5.208 -15.565 1.00 43.88 174 THR A N 1
ATOM 1327 C CA . THR A 1 174 ? 17.193 -4.341 -16.065 1.00 43.88 174 THR A CA 1
ATOM 1328 C C . THR A 1 174 ? 15.913 -5.150 -16.300 1.00 43.88 174 THR A C 1
ATOM 1330 O O . THR A 1 174 ? 15.899 -6.056 -17.137 1.00 43.88 174 THR A O 1
ATOM 1333 N N . ILE A 1 175 ? 14.811 -4.803 -15.624 1.00 46.34 175 ILE A N 1
ATOM 1334 C CA . ILE A 1 175 ? 13.476 -5.306 -15.981 1.00 46.34 175 ILE A CA 1
ATOM 1335 C C . ILE A 1 175 ? 12.783 -4.260 -16.855 1.00 46.34 175 ILE A C 1
ATOM 1337 O O . ILE A 1 175 ? 12.474 -3.150 -16.421 1.00 46.34 175 ILE A O 1
ATOM 1341 N N . ARG A 1 176 ? 12.520 -4.639 -18.110 1.00 42.59 176 ARG A N 1
ATOM 1342 C CA . ARG A 1 176 ? 11.740 -3.849 -19.068 1.00 42.59 176 ARG A CA 1
ATOM 1343 C C . ARG A 1 176 ? 10.272 -3.877 -18.631 1.00 42.59 176 ARG A C 1
ATOM 1345 O O . ARG A 1 176 ? 9.586 -4.879 -18.836 1.00 42.59 176 ARG A O 1
ATOM 1352 N N . THR A 1 177 ? 9.786 -2.807 -18.006 1.00 41.75 177 THR A N 1
ATOM 1353 C CA . THR A 1 177 ? 8.349 -2.683 -17.732 1.00 41.75 177 THR A CA 1
ATOM 1354 C C . THR A 1 177 ? 7.632 -2.422 -19.062 1.00 41.75 177 THR A C 1
ATOM 1356 O O . THR A 1 177 ? 8.055 -1.583 -19.854 1.00 41.75 177 THR A O 1
ATOM 1359 N N . ARG A 1 178 ? 6.577 -3.190 -19.369 1.00 39.88 178 ARG A N 1
ATOM 1360 C CA . ARG A 1 178 ? 5.793 -3.015 -20.611 1.00 39.88 178 ARG A CA 1
ATOM 1361 C C . ARG A 1 178 ? 4.825 -1.824 -20.550 1.00 39.88 178 ARG A C 1
ATOM 1363 O O . ARG A 1 178 ? 4.207 -1.510 -21.556 1.00 39.88 178 ARG A O 1
ATOM 1370 N N . ASN A 1 179 ? 4.700 -1.173 -19.391 1.00 44.34 179 ASN A N 1
ATOM 1371 C CA . ASN A 1 179 ? 3.790 -0.055 -19.159 1.00 44.34 179 ASN A CA 1
ATOM 1372 C C . ASN A 1 179 ? 4.558 1.162 -18.641 1.00 44.34 179 ASN A C 1
ATOM 1374 O O . ASN A 1 179 ? 5.022 1.166 -17.501 1.00 44.34 179 ASN A O 1
ATOM 1378 N N . ALA A 1 180 ? 4.609 2.224 -19.451 1.00 41.19 180 ALA A N 1
ATOM 1379 C CA . ALA A 1 180 ? 5.252 3.494 -19.110 1.00 41.19 180 ALA A CA 1
ATOM 1380 C C . ALA A 1 180 ? 4.738 4.100 -17.788 1.00 41.19 180 ALA A C 1
ATOM 1382 O O . ALA A 1 180 ? 5.500 4.739 -17.068 1.00 41.19 180 ALA A O 1
ATOM 1383 N N . SER A 1 181 ? 3.477 3.845 -17.416 1.00 45.66 181 SER A N 1
ATOM 1384 C CA . SER A 1 181 ? 2.897 4.314 -16.151 1.00 45.66 181 SER A CA 1
ATOM 1385 C C . SER A 1 181 ? 3.669 3.830 -14.921 1.00 45.66 181 SER A C 1
ATOM 1387 O O . SER A 1 181 ? 3.833 4.584 -13.973 1.00 45.66 181 SER A O 1
ATOM 1389 N N . MET A 1 182 ? 4.184 2.599 -14.937 1.00 52.31 182 MET A N 1
ATOM 1390 C CA . MET A 1 182 ? 4.788 1.955 -13.767 1.00 52.31 182 MET A CA 1
ATOM 1391 C C . MET A 1 182 ? 6.101 2.623 -13.337 1.00 52.31 182 MET A C 1
ATOM 1393 O O . MET A 1 182 ? 6.373 2.776 -12.149 1.00 52.31 182 MET A O 1
ATOM 1397 N N . ALA A 1 183 ? 6.889 3.075 -14.307 1.00 45.34 183 ALA A N 1
ATOM 1398 C CA . ALA A 1 183 ? 8.167 3.719 -14.052 1.00 45.34 183 ALA A CA 1
ATOM 1399 C C . ALA A 1 183 ? 8.056 5.250 -13.915 1.00 45.34 183 ALA A C 1
ATOM 1401 O O . ALA A 1 183 ? 8.876 5.853 -13.227 1.00 45.34 183 ALA A O 1
ATOM 1402 N N . ILE A 1 184 ? 7.000 5.875 -14.463 1.00 46.34 184 ILE A N 1
ATOM 1403 C CA . ILE A 1 184 ? 6.648 7.271 -14.137 1.00 46.34 184 ILE A CA 1
ATOM 1404 C C . ILE A 1 184 ? 6.403 7.413 -12.629 1.00 46.34 184 ILE A C 1
ATOM 1406 O O . ILE A 1 184 ? 6.874 8.376 -12.026 1.00 46.34 184 ILE A O 1
ATOM 1410 N N . TYR A 1 185 ? 5.740 6.432 -12.003 1.00 50.53 185 TYR A N 1
ATOM 1411 C CA . TYR A 1 185 ? 5.465 6.481 -10.568 1.00 50.53 185 TYR A CA 1
ATOM 1412 C C . TYR A 1 185 ? 6.703 6.304 -9.688 1.00 50.53 185 TYR A C 1
ATOM 1414 O O . TYR A 1 185 ? 6.680 6.820 -8.584 1.00 50.53 185 TYR A O 1
ATOM 1422 N N . MET A 1 186 ? 7.791 5.666 -10.142 1.00 54.34 186 MET A N 1
ATOM 1423 C CA . MET A 1 186 ? 9.031 5.496 -9.349 1.00 54.34 186 MET A CA 1
ATOM 1424 C C . MET A 1 186 ? 9.950 6.726 -9.333 1.00 54.34 186 MET A C 1
ATOM 1426 O O . MET A 1 186 ? 10.988 6.722 -8.665 1.00 54.34 186 MET A O 1
ATOM 1430 N N . SER A 1 187 ? 9.603 7.785 -10.068 1.00 47.84 187 SER A N 1
ATOM 1431 C CA . SER A 1 187 ? 10.361 9.033 -10.053 1.00 47.84 187 SER A CA 1
ATOM 1432 C C . SER A 1 187 ? 9.970 9.865 -8.831 1.00 47.84 187 SER A C 1
ATOM 1434 O O . SER A 1 187 ? 8.826 10.292 -8.710 1.00 47.84 187 SER A O 1
ATOM 1436 N N . ALA A 1 188 ? 10.931 10.154 -7.949 1.00 39.34 188 ALA A N 1
ATOM 1437 C CA . ALA A 1 188 ? 10.765 10.943 -6.718 1.00 39.34 188 ALA A CA 1
ATOM 1438 C C . ALA A 1 188 ? 10.324 12.416 -6.930 1.00 39.34 188 ALA A C 1
ATOM 1440 O O . ALA A 1 188 ? 10.420 13.232 -6.020 1.00 39.34 188 ALA A O 1
ATOM 1441 N N . ARG A 1 189 ? 9.895 12.799 -8.139 1.00 42.31 189 ARG A N 1
ATOM 1442 C CA . ARG A 1 189 ? 9.655 14.192 -8.548 1.00 42.31 189 ARG A CA 1
ATOM 1443 C C . ARG A 1 189 ? 8.177 14.576 -8.701 1.00 42.31 189 ARG A C 1
ATOM 1445 O O . ARG A 1 189 ? 7.909 15.574 -9.362 1.00 42.31 189 ARG A O 1
ATOM 1452 N N . GLY A 1 190 ? 7.216 13.831 -8.149 1.00 45.12 190 GLY A N 1
ATOM 1453 C CA . GLY A 1 190 ? 5.812 14.086 -8.504 1.00 45.12 190 GLY A CA 1
ATOM 1454 C C . GLY A 1 190 ? 4.710 13.632 -7.553 1.00 45.12 190 GLY A C 1
ATOM 1455 O O . GLY A 1 190 ? 3.645 13.271 -8.054 1.00 45.12 190 GLY A O 1
ATOM 1456 N N . ILE A 1 191 ? 4.924 13.655 -6.235 1.00 47.72 191 ILE A N 1
ATOM 1457 C CA . ILE A 1 191 ? 3.846 13.526 -5.236 1.00 47.72 191 ILE A CA 1
ATOM 1458 C C . ILE A 1 191 ? 3.996 14.633 -4.190 1.00 47.72 191 ILE A C 1
ATOM 1460 O O . ILE A 1 191 ? 5.154 14.857 -3.775 1.00 47.72 191 ILE A O 1
#

pLDDT: mean 77.49, std 22.1, range [35.72, 98.69]

Secondary structure (DSSP, 8-state):
--------------------------------EEEE-GGG--SSSSEEEEE-S-HHHHHHTHHHHHHHHHHHIIIIITTSS--EEEEEE--SS--SSEEEEE-SS--EESSSGGGGTT-TTSEEE-SS-SSS-GGGGGGHHHHHHHHHHHHHHHHTTEEPGGGPPPS-SS----EE-S-HHHHHTT-TT--

InterPro domains:
  IPR001506 Peptidase M12A [PF01400] (141-177)
  IPR024079 Metallopeptidase, catalytic domain superfamily [G3DSA:3.40.390.10] (37-186)

Radius of gyration: 27.54 Å; chains: 1; bounding box: 48×43×108 Å

Organism: NCBI:txid484088

Foldseek 3Di:
DDDDDDDDDDDDPPPPPPPPPPPPPPVPPPQLWFFFPVVQADPDPPFEEAEADDPVVQVVCVVLLVLLQVLCCVAVVVQDVYHYDDSYHDPPDQRQGAYEYEDQDDWDAPAAHNVRRSDVHRTYDYQCPPPPPVVCVVVSSVVSSLSSLQNVNRNRRTAQPVPDDDDDDDDTDIDRRPDPSSSVSSHPPDD